Protein AF-0000000078980146 (afdb_homodimer)

InterPro domains:
  IPR000835 MarR-type HTH domain [PF12802] (46-103)
  IPR000835 MarR-type HTH domain [PR00598] (63-79)
  IPR000835 MarR-type HTH domain [PR00598] (80-95)
  IPR000835 MarR-type HTH domain [PR00598] (99-115)
  IPR000835 MarR-type HTH domain [PR00598] (129-149)
  IPR000835 MarR-type HTH domain [PS50995] (17-151)
  IPR000835 MarR-type HTH domain [SM00347] (36-139)
  IPR023187 Transcriptional regulator MarR-type, conserved site [PS01117] (78-112)
  IPR036388 Winged helix-like DNA-binding domain superfamily [G3DSA:1.10.10.10] (10-153)
  IPR036390 Winged helix DNA-binding domain superfamily [SSF46785] (15-150)
  IPR039422 Transcription regulators MarR/SlyA-like [PTHR33164] (13-150)

pLDDT: mean 88.72, std 15.3, range [38.28, 98.56]

Structure (mmCIF, N/CA/C/O backbone):
data_AF-0000000078980146-model_v1
#
loop_
_entity.id
_entity.type
_entity.pdbx_description
1 polymer 'Transcriptional regulator, MarR family'
#
loop_
_atom_site.group_PDB
_atom_site.id
_atom_site.type_symbol
_atom_site.label_atom_id
_atom_site.label_alt_id
_atom_site.label_comp_id
_atom_site.label_asym_id
_atom_site.label_entity_id
_atom_site.label_seq_id
_atom_site.pdbx_PDB_ins_code
_atom_site.Cartn_x
_atom_site.Cartn_y
_atom_site.Cartn_z
_atom_site.occupancy
_atom_site.B_iso_or_equiv
_atom_site.auth_seq_id
_atom_site.auth_comp_id
_atom_site.auth_asym_id
_atom_site.auth_atom_id
_atom_site.pdbx_PDB_model_num
ATOM 1 N N . MET A 1 1 ? -16.5 36.281 24.75 1 38.75 1 MET A N 1
ATOM 2 C CA . MET A 1 1 ? -16.5 35.438 23.578 1 38.75 1 MET A CA 1
ATOM 3 C C . MET A 1 1 ? -15.625 34.188 23.797 1 38.75 1 MET A C 1
ATOM 5 O O . MET A 1 1 ? -14.445 34.312 24.141 1 38.75 1 MET A O 1
ATOM 9 N N . SER A 1 2 ? -16.031 33 24.266 1 42.81 2 SER A N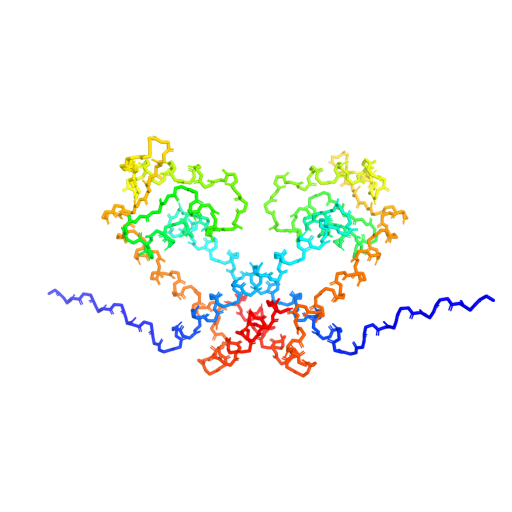 1
ATOM 10 C CA . SER A 1 2 ? -15.344 31.859 24.859 1 42.81 2 SER A CA 1
ATOM 11 C C . SER A 1 2 ? -14.375 31.219 23.859 1 42.81 2 SER A C 1
ATOM 13 O O . SER A 1 2 ? -14.688 31.078 22.688 1 42.81 2 SER A O 1
ATOM 15 N N . ALA A 1 3 ? -13.148 31.359 24.078 1 45.97 3 ALA A N 1
ATOM 16 C CA . ALA A 1 3 ? -12.062 30.828 23.281 1 45.97 3 ALA A CA 1
ATOM 17 C C . ALA A 1 3 ? -12.352 29.391 22.844 1 45.97 3 ALA A C 1
ATOM 19 O O . ALA A 1 3 ? -12.922 28.609 23.609 1 45.97 3 ALA A O 1
ATOM 20 N N . PRO A 1 4 ? -12.609 29.109 21.531 1 43.19 4 PRO A N 1
ATOM 21 C CA . PRO A 1 4 ? -12.922 27.734 21.156 1 43.19 4 PRO A CA 1
ATOM 22 C C . PRO A 1 4 ? -12.047 26.703 21.875 1 43.19 4 PRO A C 1
ATOM 24 O O . PRO A 1 4 ? -10.93 27.031 22.281 1 43.19 4 PRO A O 1
ATOM 27 N N . ASN A 1 5 ? -12.547 25.812 22.734 1 42.97 5 ASN A N 1
ATOM 28 C CA . ASN A 1 5 ? -11.906 24.734 23.484 1 42.97 5 ASN A CA 1
ATOM 29 C C . ASN A 1 5 ? -10.766 24.094 22.703 1 42.97 5 ASN A C 1
ATOM 31 O O . ASN A 1 5 ? -10.945 23.719 21.547 1 42.97 5 ASN A O 1
ATOM 35 N N . PRO A 1 6 ? -9.492 24.312 22.969 1 45 6 PRO A N 1
ATOM 36 C CA . PRO A 1 6 ? -8.352 23.703 22.281 1 45 6 PRO A CA 1
ATOM 37 C C . PRO A 1 6 ? -8.633 22.266 21.844 1 45 6 PRO A C 1
ATOM 39 O O . PRO A 1 6 ? -9.43 21.562 22.484 1 45 6 PRO A O 1
ATOM 42 N N . ARG A 1 7 ? -8.805 21.969 20.594 1 46.41 7 ARG A N 1
ATOM 43 C CA . ARG A 1 7 ? -9.008 20.609 20.109 1 46.41 7 ARG A CA 1
ATOM 44 C C . ARG A 1 7 ? -8.281 19.609 20.984 1 46.41 7 ARG A C 1
ATOM 46 O O . ARG A 1 7 ? -7.094 19.766 21.281 1 46.41 7 ARG A O 1
ATOM 53 N N . PRO A 1 8 ? -8.789 18.828 21.938 1 47.62 8 PRO A N 1
ATOM 54 C CA . PRO A 1 8 ? -8.133 17.953 22.891 1 47.62 8 PRO A CA 1
ATOM 55 C C . PRO A 1 8 ? -6.984 17.156 22.281 1 47.62 8 PRO A C 1
ATOM 57 O O . PRO A 1 8 ? -7.059 16.75 21.109 1 47.62 8 PRO A O 1
ATOM 60 N N . ASP A 1 9 ? -5.676 17.422 22.609 1 53.12 9 ASP A N 1
ATOM 61 C CA . ASP A 1 9 ? -4.492 16.594 22.375 1 53.12 9 ASP A CA 1
ATOM 62 C C . ASP A 1 9 ? -4.871 15.117 22.219 1 53.12 9 ASP A C 1
ATOM 64 O O . ASP A 1 9 ? -5.656 14.586 23.016 1 53.12 9 ASP A O 1
ATOM 68 N N . ALA A 1 10 ? -4.895 14.609 20.969 1 63.53 10 ALA A N 1
ATOM 69 C CA . ALA A 1 10 ? -5.215 13.195 20.781 1 63.53 10 ALA A CA 1
ATOM 70 C C . ALA A 1 10 ? -4.699 12.367 21.969 1 63.53 10 ALA A C 1
ATOM 72 O O . ALA A 1 10 ? -3.588 12.586 22.438 1 63.53 10 ALA A O 1
ATOM 73 N N . GLY A 1 11 ? -5.465 11.914 22.906 1 77.56 11 GLY A N 1
ATOM 74 C CA . GLY A 1 11 ? -5.168 11.062 24.031 1 77.56 11 GLY A CA 1
ATOM 75 C C . GLY A 1 11 ? -4.18 9.953 23.719 1 77.56 11 GLY A C 1
ATOM 76 O O . GLY A 1 11 ? -3.738 9.828 22.562 1 77.56 11 GLY A O 1
ATOM 77 N N . PRO A 1 12 ? -3.395 9.453 24.594 1 81.81 12 PRO A N 1
ATOM 78 C CA . PRO A 1 12 ? -2.398 8.391 24.469 1 81.81 12 PRO A CA 1
ATOM 79 C C . PRO A 1 12 ? -2.838 7.281 23.5 1 81.81 12 PRO A C 1
ATOM 81 O O . PRO A 1 12 ? -2.008 6.719 22.781 1 81.81 12 PRO A O 1
ATOM 84 N N . ASP A 1 13 ? -4.09 7.09 23.359 1 91 13 ASP A N 1
ATOM 85 C CA . ASP A 1 13 ? -4.59 6.047 22.469 1 91 13 ASP A CA 1
ATOM 86 C C . ASP A 1 13 ? -4.449 6.453 21 1 91 13 ASP A C 1
ATOM 88 O O . ASP A 1 13 ? -4.027 5.648 20.172 1 91 13 ASP A O 1
ATOM 92 N N . SER A 1 14 ? -4.777 7.688 20.844 1 93.88 14 SER A N 1
ATOM 93 C CA . SER A 1 14 ? -4.707 8.188 19.469 1 93.88 14 SER A CA 1
ATOM 94 C C . SER A 1 14 ? -3.273 8.156 18.953 1 93.88 14 SER A C 1
ATOM 96 O O . SER A 1 14 ? -3.033 7.742 17.812 1 93.88 14 SER A O 1
ATOM 98 N N . LYS A 1 15 ? -2.336 8.531 19.766 1 95.75 15 LYS A N 1
ATOM 99 C CA . LYS A 1 15 ? -0.932 8.523 19.375 1 95.75 15 LYS A CA 1
ATOM 100 C C . LYS A 1 15 ? -0.44 7.102 19.125 1 95.75 15 LYS A C 1
ATOM 102 O O . LYS A 1 15 ? 0.331 6.863 18.188 1 95.75 15 LYS A O 1
ATOM 107 N N . ALA A 1 16 ? -0.899 6.176 19.969 1 96.94 16 ALA A N 1
ATOM 108 C CA . ALA A 1 16 ? -0.514 4.777 19.797 1 96.94 16 ALA A CA 1
ATOM 109 C C . ALA A 1 16 ? -1.06 4.215 18.5 1 96.94 16 ALA A C 1
ATOM 111 O O . ALA A 1 16 ? -0.372 3.461 17.797 1 96.94 16 ALA A O 1
ATOM 112 N N . ARG A 1 17 ? -2.264 4.586 18.172 1 97.62 17 ARG A N 1
ATOM 113 C CA . ARG A 1 17 ? -2.895 4.102 16.938 1 97.62 17 ARG A CA 1
ATOM 114 C C . ARG A 1 17 ? -2.252 4.73 15.711 1 97.62 17 ARG A C 1
ATOM 116 O O . ARG A 1 17 ? -2.1 4.07 14.68 1 97.62 17 ARG A O 1
ATOM 123 N N . LEU A 1 18 ? -1.867 5.945 15.812 1 97.69 18 LEU A N 1
ATOM 124 C CA . LEU A 1 18 ? -1.16 6.582 14.711 1 97.69 18 LEU A CA 1
ATOM 125 C C . LEU A 1 18 ? 0.19 5.914 14.469 1 97.69 18 LEU A C 1
ATOM 127 O O . LEU A 1 18 ? 0.569 5.66 13.328 1 97.69 18 LEU A O 1
ATOM 131 N N . ARG A 1 19 ? 0.908 5.668 15.523 1 97.25 19 ARG A N 1
ATOM 132 C CA . ARG A 1 19 ? 2.186 4.977 15.398 1 97.25 19 ARG A CA 1
ATOM 133 C C . ARG A 1 19 ? 2.004 3.6 14.766 1 97.25 19 ARG A C 1
ATOM 135 O O . ARG A 1 19 ? 2.809 3.182 13.938 1 97.25 19 ARG A O 1
ATOM 142 N N . LEU A 1 20 ? 1.012 2.904 15.195 1 97.81 20 LEU A N 1
ATOM 143 C CA . LEU A 1 20 ? 0.715 1.599 14.617 1 97.81 20 LEU A CA 1
ATOM 144 C C . LEU A 1 20 ? 0.467 1.71 13.117 1 97.81 20 LEU A C 1
ATOM 146 O O . LEU A 1 20 ? 0.982 0.906 12.336 1 97.81 20 LEU A O 1
ATOM 150 N N . TRP A 1 21 ? -0.332 2.689 12.719 1 97.81 21 TRP A N 1
ATOM 151 C CA . TRP A 1 21 ? -0.625 2.883 11.305 1 97.81 21 TRP A CA 1
ATOM 152 C C . TRP A 1 21 ? 0.657 3.1 10.508 1 97.81 21 TRP A C 1
ATOM 154 O O . TRP A 1 21 ? 0.862 2.471 9.461 1 97.81 21 TRP A O 1
ATOM 164 N N . LEU A 1 22 ? 1.496 3.953 11.016 1 96 22 LEU A N 1
ATOM 165 C CA . LEU A 1 22 ? 2.748 4.246 10.328 1 96 22 LEU A CA 1
ATOM 166 C C . LEU A 1 22 ? 3.627 3.002 10.242 1 96 22 LEU A C 1
ATOM 168 O O . LEU A 1 22 ? 4.297 2.779 9.234 1 96 22 LEU A O 1
ATOM 172 N N . LYS A 1 23 ? 3.598 2.189 11.281 1 96.38 23 LYS A N 1
ATOM 173 C CA . LYS A 1 23 ? 4.379 0.955 11.273 1 96.38 23 LYS A CA 1
ATOM 174 C C . LYS A 1 23 ? 3.781 -0.07 10.312 1 96.38 23 LYS A C 1
ATOM 176 O O . LYS A 1 23 ? 4.516 -0.796 9.641 1 96.38 23 LYS A O 1
ATOM 181 N N . LEU A 1 24 ? 2.451 -0.173 10.273 1 96.81 24 LEU A N 1
ATOM 182 C CA . LEU A 1 24 ? 1.772 -1.02 9.297 1 96.81 24 LEU A CA 1
ATOM 183 C C . LEU A 1 24 ? 2.182 -0.646 7.875 1 96.81 24 LEU A C 1
ATOM 185 O O . LEU A 1 24 ? 2.529 -1.519 7.074 1 96.81 24 LEU A O 1
ATOM 189 N N . LEU A 1 25 ? 2.18 0.653 7.598 1 93.81 25 LEU A N 1
ATOM 190 C CA . LEU A 1 25 ? 2.559 1.151 6.281 1 93.81 25 LEU A CA 1
ATOM 191 C C . LEU A 1 25 ? 4 0.779 5.953 1 93.81 25 LEU A C 1
ATOM 193 O O . LEU A 1 25 ? 4.277 0.227 4.887 1 93.81 25 LEU A O 1
ATOM 197 N N . LYS A 1 26 ? 4.875 1.076 6.863 1 93.56 26 LYS A N 1
ATOM 198 C CA . LYS A 1 26 ? 6.297 0.825 6.641 1 93.56 26 LYS A CA 1
ATOM 199 C C . LYS A 1 26 ? 6.566 -0.661 6.414 1 93.56 26 LYS A C 1
ATOM 201 O O . LYS A 1 26 ? 7.312 -1.031 5.508 1 93.56 26 LYS A O 1
ATOM 206 N N . THR 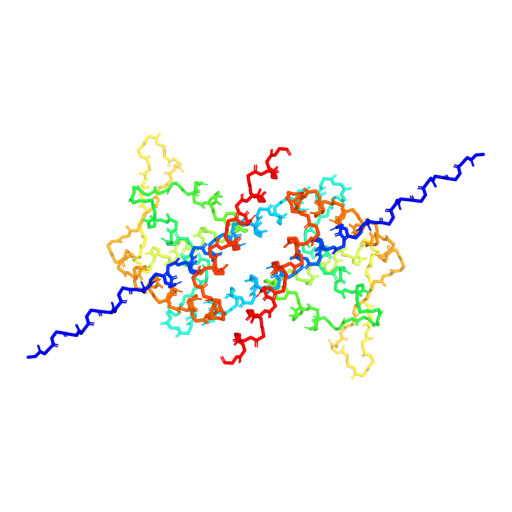A 1 27 ? 6 -1.497 7.234 1 95.44 27 THR A N 1
ATOM 207 C CA . THR A 1 27 ? 6.211 -2.938 7.141 1 95.44 27 THR A CA 1
ATOM 208 C C . THR A 1 27 ? 5.652 -3.482 5.832 1 95.44 27 THR A C 1
ATOM 210 O O . THR A 1 27 ? 6.328 -4.234 5.125 1 95.44 27 THR A O 1
ATOM 213 N N . THR A 1 28 ? 4.449 -3.09 5.531 1 94.81 28 THR A N 1
ATOM 214 C CA . THR A 1 28 ? 3.82 -3.574 4.309 1 94.81 28 THR A CA 1
ATOM 215 C C . THR A 1 28 ? 4.617 -3.137 3.082 1 94.81 28 THR A C 1
ATOM 217 O O . THR A 1 28 ? 4.848 -3.932 2.168 1 94.81 28 THR A O 1
ATOM 220 N N . ARG A 1 29 ? 5.102 -1.949 3.041 1 91.38 29 ARG A N 1
ATOM 221 C CA . ARG A 1 29 ? 5.891 -1.447 1.922 1 91.38 29 ARG A CA 1
ATOM 222 C C . ARG A 1 29 ? 7.215 -2.199 1.805 1 91.38 29 ARG A C 1
ATOM 224 O O . ARG A 1 29 ? 7.672 -2.488 0.698 1 91.38 29 ARG A O 1
ATOM 231 N N . ALA A 1 30 ? 7.805 -2.43 2.934 1 92.69 30 ALA A N 1
ATOM 232 C CA . ALA A 1 30 ? 9.07 -3.154 2.928 1 92.69 30 ALA A CA 1
ATOM 233 C C . ALA A 1 30 ? 8.898 -4.562 2.365 1 92.69 30 ALA A C 1
ATOM 235 O O . ALA A 1 30 ? 9.695 -5.012 1.538 1 92.69 30 ALA A O 1
ATOM 236 N N . VAL A 1 31 ? 7.898 -5.242 2.842 1 95.25 31 VAL A N 1
ATOM 237 C CA . VAL A 1 31 ? 7.637 -6.594 2.357 1 95.25 31 VAL A CA 1
ATOM 238 C C . VAL A 1 31 ? 7.309 -6.555 0.867 1 95.25 31 VAL A C 1
ATOM 240 O O . VAL A 1 31 ? 7.836 -7.352 0.087 1 95.25 31 VAL A O 1
ATOM 243 N N . GLU A 1 32 ? 6.469 -5.637 0.431 1 94.38 32 GLU A N 1
ATOM 244 C CA . GLU A 1 32 ? 6.141 -5.496 -0.985 1 94.38 32 GLU A CA 1
ATOM 245 C C . GLU A 1 32 ? 7.395 -5.223 -1.815 1 94.38 32 GLU A C 1
ATOM 247 O O . GLU A 1 32 ? 7.531 -5.742 -2.924 1 94.38 32 GLU A O 1
ATOM 252 N N . SER A 1 33 ? 8.227 -4.379 -1.294 1 93 33 SER A N 1
ATOM 253 C CA . SER A 1 33 ? 9.469 -4.086 -1.997 1 93 33 SER A CA 1
ATOM 254 C C . SER A 1 33 ? 10.289 -5.352 -2.213 1 93 33 SER A C 1
ATOM 256 O O . SER A 1 33 ? 10.82 -5.578 -3.303 1 93 33 SER A O 1
ATOM 258 N N . GLY A 1 34 ? 10.398 -6.137 -1.176 1 94.81 34 GLY A N 1
ATOM 259 C CA . GLY A 1 34 ? 11.086 -7.41 -1.309 1 94.81 34 GLY A CA 1
ATOM 260 C C . GLY A 1 34 ? 10.438 -8.336 -2.326 1 94.81 34 GLY A C 1
ATOM 261 O O . GLY A 1 34 ? 11.133 -8.945 -3.143 1 94.81 34 GLY A O 1
ATOM 262 N N . LEU A 1 35 ? 9.164 -8.367 -2.326 1 96.5 35 LEU A N 1
ATOM 263 C CA . LEU A 1 35 ? 8.438 -9.219 -3.262 1 96.5 35 LEU A CA 1
ATOM 264 C C . LEU A 1 35 ? 8.617 -8.727 -4.695 1 96.5 35 LEU A C 1
ATOM 266 O O . LEU A 1 35 ? 8.781 -9.531 -5.613 1 96.5 35 LEU A O 1
ATOM 270 N N . ARG A 1 36 ? 8.555 -7.43 -4.906 1 95.06 36 ARG A N 1
ATOM 271 C CA . ARG A 1 36 ? 8.766 -6.848 -6.227 1 95.06 36 ARG A CA 1
ATOM 272 C C . ARG A 1 36 ? 10.141 -7.223 -6.773 1 95.06 36 ARG A C 1
ATOM 274 O O . ARG A 1 36 ? 10.266 -7.621 -7.934 1 95.06 36 ARG A O 1
ATOM 281 N N . GLU A 1 37 ? 11.086 -7.074 -5.902 1 96.56 37 GLU A N 1
ATOM 282 C CA . GLU A 1 37 ? 12.445 -7.395 -6.32 1 96.56 37 GLU A CA 1
ATOM 283 C C . GLU A 1 37 ? 12.586 -8.875 -6.672 1 96.56 37 GLU A C 1
ATOM 285 O O . GLU A 1 37 ? 13.195 -9.219 -7.684 1 96.56 37 GLU A O 1
ATOM 290 N N . ASN A 1 38 ? 12.016 -9.719 -5.879 1 97.81 38 ASN A N 1
ATOM 291 C CA . ASN A 1 38 ? 12.102 -11.156 -6.121 1 97.81 38 ASN A CA 1
ATOM 292 C C . ASN A 1 38 ? 11.367 -11.547 -7.398 1 97.81 38 ASN A C 1
ATOM 294 O O . ASN A 1 38 ? 11.859 -12.367 -8.18 1 97.81 38 ASN A O 1
ATOM 298 N N . LEU A 1 39 ? 10.203 -10.977 -7.633 1 97.88 39 LEU A N 1
ATOM 299 C CA . LEU A 1 39 ? 9.445 -11.25 -8.852 1 97.88 39 LEU A CA 1
ATOM 300 C C . LEU A 1 39 ? 10.234 -10.828 -10.086 1 97.88 39 LEU A C 1
ATOM 302 O O . LEU A 1 39 ? 10.242 -11.539 -11.094 1 97.88 39 LEU A O 1
ATOM 306 N N . ARG A 1 40 ? 10.852 -9.719 -9.969 1 97.12 40 ARG A N 1
ATOM 307 C CA . ARG A 1 40 ? 11.656 -9.219 -11.07 1 97.12 40 ARG A CA 1
ATOM 308 C C . ARG A 1 40 ? 12.844 -10.141 -11.336 1 97.12 40 ARG A C 1
ATOM 310 O O . ARG A 1 40 ? 13.086 -10.539 -12.484 1 97.12 40 ARG A O 1
ATOM 317 N N . THR A 1 41 ? 13.523 -10.547 -10.32 1 97.81 41 THR A N 1
ATOM 318 C CA . THR A 1 41 ? 14.797 -11.234 -10.469 1 97.81 41 THR A CA 1
ATOM 319 C C . THR A 1 41 ? 14.578 -12.703 -10.812 1 97.81 41 THR A C 1
ATOM 321 O O . THR A 1 41 ? 15.336 -13.289 -11.602 1 97.81 41 THR A O 1
ATOM 324 N N . GLU A 1 42 ? 13.57 -13.289 -10.305 1 98 42 GLU A N 1
ATOM 325 C CA . GLU A 1 42 ? 13.43 -14.734 -10.484 1 98 42 GLU A CA 1
ATOM 326 C C . GLU A 1 42 ? 12.461 -15.047 -11.625 1 98 42 GLU A C 1
ATOM 328 O O . GLU A 1 42 ? 12.531 -16.125 -12.219 1 98 42 GLU A O 1
ATOM 333 N N . PHE A 1 43 ? 11.555 -14.102 -11.945 1 97.81 43 PHE A N 1
ATOM 334 C CA . PHE A 1 43 ? 10.508 -14.453 -12.898 1 97.81 43 PHE A CA 1
ATOM 335 C C . PHE A 1 43 ? 10.383 -13.398 -13.984 1 97.81 43 PHE A C 1
ATOM 337 O O . PHE A 1 43 ? 9.523 -13.5 -14.867 1 97.81 43 PHE A O 1
ATOM 344 N N . ALA A 1 44 ? 11.219 -12.391 -13.953 1 97.19 44 ALA A N 1
ATOM 345 C CA . ALA A 1 44 ? 11.078 -11.273 -14.883 1 97.19 44 ALA A CA 1
ATOM 346 C C . ALA A 1 44 ? 9.648 -10.75 -14.906 1 97.19 44 ALA A C 1
ATOM 348 O O . ALA A 1 44 ? 9.086 -10.5 -15.977 1 97.19 44 ALA A O 1
ATOM 349 N N . SER A 1 45 ? 9.008 -10.641 -13.773 1 96.56 45 SER A N 1
ATOM 350 C CA . SER A 1 45 ? 7.617 -10.234 -13.617 1 96.56 45 SER A CA 1
ATOM 351 C C . SER A 1 45 ? 7.488 -9.078 -12.633 1 96.56 45 SER A C 1
ATOM 353 O O . SER A 1 45 ? 8.492 -8.586 -12.109 1 96.56 45 SER A O 1
ATOM 355 N N . THR A 1 46 ? 6.191 -8.578 -12.523 1 93.94 46 THR A N 1
ATOM 356 C CA . THR A 1 46 ? 5.906 -7.469 -11.617 1 93.94 46 THR A CA 1
ATOM 357 C C . THR A 1 46 ? 4.812 -7.848 -10.625 1 93.94 46 THR A C 1
ATOM 359 O O . THR A 1 46 ? 4.082 -8.82 -10.844 1 93.94 46 THR A O 1
ATOM 362 N N . LEU A 1 47 ? 4.789 -7.062 -9.578 1 93.62 47 LEU A N 1
ATOM 363 C CA . LEU A 1 47 ? 3.799 -7.344 -8.547 1 93.62 47 LEU A CA 1
ATOM 364 C C . LEU A 1 47 ? 2.383 -7.172 -9.086 1 93.62 47 LEU A C 1
ATOM 366 O O . LEU A 1 47 ? 1.516 -8.016 -8.844 1 93.62 47 LEU A O 1
ATOM 370 N N . PRO A 1 48 ? 2.096 -6.137 -9.961 1 92.19 48 PRO A N 1
ATOM 371 C CA . PRO A 1 48 ? 0.746 -6.035 -10.523 1 92.19 48 PRO A CA 1
ATOM 372 C C . PRO A 1 48 ? 0.387 -7.227 -11.414 1 92.19 48 PRO A C 1
ATOM 374 O O . PRO A 1 48 ? -0.755 -7.691 -11.391 1 92.19 48 PRO A O 1
ATOM 377 N N . ARG A 1 49 ? 1.284 -7.703 -12.133 1 94 49 ARG A N 1
ATOM 378 C CA . ARG A 1 49 ? 1.06 -8.875 -12.969 1 94 49 ARG A CA 1
ATOM 379 C C . ARG A 1 49 ? 0.736 -10.102 -12.117 1 94 49 ARG A C 1
ATOM 381 O O . ARG A 1 49 ? -0.201 -10.844 -12.414 1 94 49 ARG A O 1
ATOM 388 N N . PHE A 1 50 ? 1.485 -10.211 -11.078 1 95.81 50 PHE A N 1
ATOM 389 C CA . PHE A 1 50 ? 1.238 -11.289 -10.133 1 95.81 50 PHE A CA 1
ATOM 390 C C . PHE A 1 50 ? -0.162 -11.188 -9.539 1 95.81 50 PHE A C 1
ATOM 392 O O . PHE A 1 50 ? -0.885 -12.18 -9.461 1 95.81 50 PHE A O 1
ATOM 399 N N . ASP A 1 51 ? -0.503 -10.039 -9.109 1 94 51 ASP A N 1
ATOM 400 C CA . ASP A 1 51 ? -1.804 -9.82 -8.484 1 94 51 ASP A CA 1
ATOM 401 C C . ASP A 1 51 ? -2.941 -10.133 -9.453 1 94 51 ASP A C 1
ATOM 403 O O . ASP A 1 51 ? -3.963 -10.695 -9.055 1 94 51 ASP A O 1
ATOM 407 N N . VAL A 1 52 ? -2.82 -9.766 -10.688 1 94.56 52 VAL A N 1
ATOM 408 C CA . VAL A 1 52 ? -3.816 -10.062 -11.711 1 94.56 52 VAL A CA 1
ATOM 409 C C . VAL A 1 52 ? -3.957 -11.578 -11.859 1 94.56 52 VAL A C 1
ATOM 411 O O . VAL A 1 52 ? -5.07 -12.109 -11.836 1 94.56 52 VAL A O 1
ATOM 414 N N . MET A 1 53 ? -2.857 -12.227 -12.008 1 96.69 53 MET A N 1
ATOM 415 C CA . MET A 1 53 ? -2.896 -13.68 -12.188 1 96.69 53 MET A CA 1
ATOM 416 C C . MET A 1 53 ? -3.479 -14.359 -10.953 1 96.69 53 MET A C 1
ATOM 418 O O . MET A 1 53 ? -4.191 -15.359 -11.062 1 96.69 53 MET A O 1
ATOM 422 N N . SER A 1 54 ? -3.139 -13.852 -9.812 1 96.12 54 SER A N 1
ATOM 423 C CA . SER A 1 54 ? -3.693 -14.367 -8.562 1 96.12 54 SER A CA 1
ATOM 424 C C . SER A 1 54 ? -5.215 -14.273 -8.555 1 96.12 54 SER A C 1
ATOM 426 O O . SER A 1 54 ? -5.902 -15.227 -8.18 1 96.12 54 SER A O 1
ATOM 428 N N . ALA A 1 55 ? -5.707 -13.133 -8.93 1 94.69 55 ALA A N 1
ATOM 429 C CA . ALA A 1 55 ? -7.152 -12.922 -8.977 1 94.69 55 ALA A CA 1
ATOM 430 C C . ALA A 1 55 ? -7.812 -13.891 -9.953 1 94.69 55 ALA A C 1
ATOM 432 O O . ALA A 1 55 ? -8.859 -14.469 -9.648 1 94.69 55 ALA A O 1
ATOM 433 N N . LEU A 1 56 ? -7.223 -14.055 -11.039 1 96.81 56 LEU A N 1
ATOM 434 C CA . LEU A 1 56 ? -7.785 -14.945 -12.047 1 96.81 56 LEU A CA 1
ATOM 435 C C . LEU A 1 56 ? -7.723 -16.391 -11.594 1 96.81 56 LEU A C 1
ATOM 437 O O . LEU A 1 56 ? -8.641 -17.172 -11.867 1 96.81 56 LEU A O 1
ATOM 441 N N . ALA A 1 57 ? -6.641 -16.734 -10.938 1 97.31 57 ALA A N 1
ATOM 442 C CA . ALA A 1 57 ? -6.473 -18.094 -10.453 1 97.31 57 ALA A CA 1
ATOM 443 C C . ALA A 1 57 ? -7.562 -18.453 -9.445 1 97.31 57 ALA A C 1
ATOM 445 O O . ALA A 1 57 ? -7.969 -19.609 -9.352 1 97.31 57 ALA A O 1
ATOM 446 N N . ARG A 1 58 ? -8.039 -17.484 -8.75 1 95.25 58 ARG A N 1
ATOM 447 C CA . ARG A 1 58 ? -9.086 -17.703 -7.754 1 95.25 58 ARG A CA 1
ATOM 448 C C . ARG A 1 58 ? -10.469 -17.703 -8.398 1 95.25 58 ARG A C 1
ATOM 450 O O . ARG A 1 58 ? -11.469 -17.953 -7.73 1 95.25 58 ARG A O 1
ATOM 457 N N . ASN A 1 59 ? -10.5 -17.297 -9.594 1 95.31 59 ASN A N 1
ATOM 458 C CA . ASN A 1 59 ? -11.727 -17.266 -10.375 1 95.31 59 ASN A CA 1
ATOM 459 C C . ASN A 1 59 ? -11.578 -18.031 -11.688 1 95.31 59 ASN A C 1
ATOM 461 O O . ASN A 1 59 ? -11.492 -17.438 -12.758 1 95.31 59 ASN A O 1
ATOM 465 N N . ALA A 1 60 ? -11.719 -19.375 -11.625 1 91 60 ALA A N 1
ATOM 466 C CA . ALA A 1 60 ? -11.398 -20.266 -12.734 1 91 60 ALA A CA 1
ATOM 467 C C . ALA A 1 60 ? -12.305 -20 -13.938 1 91 60 ALA A C 1
ATOM 469 O O . ALA A 1 60 ? -11.898 -20.188 -15.086 1 91 60 ALA A O 1
ATOM 470 N N . GLY A 1 61 ? -13.539 -19.531 -13.68 1 91.12 61 GLY A N 1
ATOM 471 C CA . GLY A 1 61 ? -14.469 -19.234 -14.766 1 91.12 61 GLY A CA 1
ATOM 472 C C . GLY A 1 61 ? -14.18 -17.922 -15.453 1 91.12 61 GLY A C 1
ATOM 473 O O . GLY A 1 61 ? -14.797 -17.594 -16.469 1 91.12 61 GLY A O 1
ATOM 474 N N . GLY A 1 62 ? -13.242 -17.281 -14.914 1 94.88 62 GLY A N 1
ATOM 475 C CA . GLY A 1 62 ? -12.867 -16.016 -15.508 1 94.88 62 GLY A CA 1
ATOM 476 C C . GLY A 1 62 ? -13.531 -14.82 -14.852 1 94.88 62 GLY A C 1
ATOM 477 O O . GLY A 1 62 ? -14.398 -14.984 -13.992 1 94.88 62 GLY A O 1
ATOM 478 N N . LEU A 1 63 ? -13.047 -13.648 -15.195 1 95.44 63 LEU A N 1
ATOM 479 C CA . LEU A 1 63 ? -13.578 -12.375 -14.719 1 95.44 63 LEU A CA 1
ATOM 480 C C . LEU A 1 63 ? -13.797 -11.406 -15.875 1 95.44 63 LEU A C 1
ATOM 482 O O . LEU A 1 63 ? -13 -11.367 -16.812 1 95.44 63 LEU A O 1
ATOM 486 N N . LYS A 1 64 ? -14.898 -10.688 -15.688 1 93.38 64 LYS A N 1
ATOM 487 C CA . LYS A 1 64 ? -15.023 -9.547 -16.594 1 93.38 64 LYS A CA 1
ATOM 488 C C . LYS A 1 64 ? -13.945 -8.508 -16.312 1 93.38 64 LYS A C 1
ATOM 490 O O . LYS A 1 64 ? -13.492 -8.359 -15.18 1 93.38 64 LYS A O 1
ATOM 495 N N . MET A 1 65 ? -13.602 -7.848 -17.422 1 89.19 65 MET A N 1
ATOM 496 C CA . MET A 1 65 ? -12.602 -6.793 -17.266 1 89.19 65 MET A CA 1
ATOM 497 C C . MET A 1 65 ? -13.008 -5.812 -16.172 1 89.19 65 MET A C 1
ATOM 499 O O . MET A 1 65 ? -12.172 -5.359 -15.398 1 89.19 65 MET A O 1
ATOM 503 N N . SER A 1 66 ? -14.242 -5.516 -16.062 1 86.94 66 SER A N 1
ATOM 504 C CA . SER A 1 66 ? -14.758 -4.594 -15.047 1 86.94 66 SER A CA 1
ATOM 505 C C . SER A 1 66 ? -14.617 -5.18 -13.648 1 86.94 66 SER A C 1
ATOM 507 O O . SER A 1 66 ? -14.289 -4.465 -12.703 1 86.94 66 SER A O 1
ATOM 509 N N . GLU A 1 67 ? -14.82 -6.441 -13.477 1 89.94 67 GLU A N 1
ATOM 510 C CA . GLU A 1 67 ? -14.656 -7.141 -12.211 1 89.94 67 GLU A CA 1
ATOM 511 C C . GLU A 1 67 ? -13.195 -7.164 -11.773 1 89.94 67 GLU A C 1
ATOM 513 O O . GLU A 1 67 ? -12.883 -6.965 -10.602 1 89.94 67 GLU A O 1
ATOM 518 N N . LEU A 1 68 ? -12.375 -7.426 -12.695 1 90.19 68 LEU A N 1
ATOM 519 C CA . LEU A 1 68 ? -10.945 -7.5 -12.43 1 90.19 68 LEU A CA 1
ATOM 520 C C . LEU A 1 68 ? -10.398 -6.152 -11.969 1 90.19 68 LEU A C 1
ATOM 522 O O . LEU A 1 68 ? -9.641 -6.082 -11.008 1 90.19 68 LEU A O 1
ATOM 526 N N . SER A 1 69 ? -10.75 -5.129 -12.602 1 83.81 69 SER A N 1
ATOM 527 C CA . SER A 1 69 ? -10.344 -3.779 -12.211 1 83.81 69 SER A CA 1
ATOM 528 C C . SER A 1 69 ? -10.836 -3.439 -10.812 1 83.81 69 SER A C 1
ATOM 530 O O . SER A 1 69 ? -10.125 -2.807 -10.031 1 83.81 69 SER A O 1
ATOM 532 N N . GLY A 1 70 ? -12.016 -3.82 -10.469 1 82.25 70 GLY A N 1
ATOM 533 C CA . GLY A 1 70 ? -12.578 -3.594 -9.148 1 82.25 70 GLY A CA 1
ATOM 534 C C . GLY A 1 70 ? -11.852 -4.352 -8.055 1 82.25 70 GLY A C 1
ATOM 535 O O . GLY A 1 70 ? -11.625 -3.816 -6.965 1 82.25 70 GLY A O 1
ATOM 536 N N . LEU A 1 71 ? -11.43 -5.566 -8.312 1 81.69 71 LEU A N 1
ATOM 537 C CA . LEU A 1 71 ? -10.758 -6.43 -7.352 1 81.69 71 LEU A CA 1
ATOM 538 C C . LEU A 1 71 ? -9.359 -5.895 -7.031 1 81.69 71 LEU A C 1
ATOM 540 O O . LEU A 1 71 ? -8.906 -5.992 -5.891 1 81.69 71 LEU A O 1
ATOM 544 N N . LEU A 1 72 ? -8.664 -5.414 -7.914 1 76.69 72 LEU A N 1
ATOM 545 C CA . LEU A 1 72 ? -7.258 -5.055 -7.73 1 76.69 72 LEU A CA 1
ATOM 546 C C . LEU A 1 72 ? -7.129 -3.627 -7.211 1 76.69 72 LEU A C 1
ATOM 548 O O . LEU A 1 72 ? -6.062 -3.229 -6.738 1 76.69 72 LEU A O 1
ATOM 552 N N . LYS A 1 73 ? -8.258 -3.027 -6.895 1 63.94 73 LYS A N 1
ATOM 553 C CA . LYS A 1 73 ? -8.266 -1.671 -6.355 1 63.94 73 LYS A CA 1
ATOM 554 C C . LYS A 1 73 ? -6.984 -0.929 -6.711 1 63.94 73 LYS A C 1
ATOM 556 O O . LYS A 1 73 ? -6.406 -0.235 -5.871 1 63.94 73 LYS A O 1
ATOM 561 N N . VAL A 1 74 ? -6.137 -1.351 -7.418 1 54.75 74 VAL A N 1
ATOM 562 C CA . VAL A 1 74 ? -4.91 -0.688 -7.844 1 54.75 74 VAL A CA 1
ATOM 563 C C . VAL A 1 74 ? -5.23 0.364 -8.906 1 54.75 74 VAL A C 1
ATOM 565 O O . VAL A 1 74 ? -6.285 0.309 -9.539 1 54.75 74 VAL A O 1
ATOM 568 N N . SER A 1 75 ? -4.508 1.453 -8.828 1 49.16 75 SER A N 1
ATOM 569 C CA . SER A 1 75 ? -4.773 2.434 -9.883 1 49.16 75 SER A CA 1
ATOM 570 C C . SER A 1 75 ? -5.051 1.752 -11.211 1 49.16 75 SER A C 1
ATOM 572 O O . SER A 1 75 ? -4.473 0.707 -11.516 1 49.16 75 SER A O 1
ATOM 574 N N . ASN A 1 76 ? -6.383 1.988 -11.789 1 49.66 76 ASN A N 1
ATOM 575 C CA . ASN A 1 76 ? -7.07 1.588 -13.016 1 49.66 76 ASN A CA 1
ATOM 576 C C . ASN A 1 76 ? -6.09 1.349 -14.156 1 49.66 76 ASN A C 1
ATOM 578 O O . ASN A 1 76 ? -6.227 0.381 -14.906 1 49.66 76 ASN A O 1
ATOM 582 N N . GLY A 1 77 ? -5.617 2.477 -14.562 1 55.12 77 GLY A N 1
ATOM 583 C CA . GLY A 1 77 ? -5.168 2.562 -15.938 1 55.12 77 GLY A CA 1
ATOM 584 C C . GLY A 1 77 ? -4.375 1.35 -16.391 1 55.12 77 GLY A C 1
ATOM 585 O O . GLY A 1 77 ? -4.562 0.853 -17.5 1 55.12 77 GLY A O 1
ATOM 586 N N . ASN A 1 78 ? -3.807 0.512 -15.445 1 74.06 78 ASN A N 1
ATOM 587 C CA . ASN A 1 78 ? -2.725 -0.368 -15.875 1 74.06 78 ASN A CA 1
ATOM 588 C C . ASN A 1 78 ? -3.213 -1.801 -16.078 1 74.06 78 ASN A C 1
ATOM 590 O O . ASN A 1 78 ? -2.588 -2.58 -16.797 1 74.06 78 ASN A O 1
ATOM 594 N N . VAL A 1 79 ? -4.531 -2.047 -15.758 1 86 79 VAL A N 1
ATOM 595 C CA . VAL A 1 79 ? -4.953 -3.441 -15.805 1 86 79 VAL A CA 1
ATOM 596 C C . VAL A 1 79 ? -5.059 -3.9 -17.25 1 86 79 VAL A C 1
ATOM 598 O O . VAL A 1 79 ? -4.68 -5.027 -17.594 1 86 79 VAL A O 1
ATOM 601 N N . THR A 1 80 ? -5.578 -3.09 -18.109 1 88.38 80 THR A N 1
ATOM 602 C CA . THR A 1 80 ? -5.695 -3.412 -19.531 1 88.38 80 THR A CA 1
ATOM 603 C C . THR A 1 80 ? -4.328 -3.734 -20.125 1 88.38 80 THR A C 1
ATOM 605 O O . THR A 1 80 ? -4.168 -4.738 -20.828 1 88.38 80 THR A O 1
ATOM 608 N N . GLY A 1 81 ? -3.428 -2.891 -19.828 1 91.38 81 GLY A N 1
ATOM 609 C CA . GLY A 1 81 ? -2.082 -3.137 -20.328 1 91.38 81 GLY A CA 1
ATOM 610 C C . GLY A 1 81 ? -1.483 -4.43 -19.797 1 91.38 81 GLY A C 1
ATOM 611 O O . GLY A 1 81 ? -0.807 -5.148 -20.547 1 91.38 81 GLY A O 1
ATOM 612 N N . ILE A 1 82 ? -1.77 -4.719 -18.641 1 94 82 ILE A N 1
ATOM 613 C CA . ILE A 1 82 ? -1.264 -5.941 -18.031 1 94 82 ILE A CA 1
ATOM 614 C C . ILE A 1 82 ? -1.898 -7.156 -18.703 1 94 82 ILE A C 1
ATOM 616 O O . ILE A 1 82 ? -1.203 -8.117 -19.047 1 94 82 ILE A O 1
ATOM 620 N N . ILE A 1 83 ? -3.16 -7.055 -18.875 1 94.5 83 ILE A N 1
ATOM 621 C CA . ILE A 1 83 ? -3.881 -8.164 -19.5 1 94.5 83 ILE A CA 1
ATOM 622 C C . ILE A 1 83 ? -3.381 -8.375 -20.922 1 94.5 83 ILE A C 1
ATOM 624 O O . ILE A 1 83 ? -3.148 -9.508 -21.344 1 94.5 83 ILE A O 1
ATOM 628 N N . GLU A 1 84 ? -3.238 -7.324 -21.656 1 94.56 84 GLU A N 1
ATOM 629 C CA . GLU A 1 84 ? -2.738 -7.418 -23.031 1 94.56 84 GLU A CA 1
ATOM 630 C C . GLU A 1 84 ? -1.392 -8.133 -23.078 1 94.56 84 GLU A C 1
ATOM 632 O O . GLU A 1 84 ? -1.176 -9.008 -23.922 1 94.56 84 GLU A O 1
ATOM 637 N N . ARG A 1 85 ? -0.563 -7.812 -22.219 1 96.5 85 ARG A N 1
ATOM 638 C CA . ARG A 1 85 ? 0.753 -8.438 -22.172 1 96.5 85 ARG A CA 1
ATOM 639 C C . ARG A 1 85 ? 0.649 -9.906 -21.766 1 96.5 85 ARG A C 1
ATOM 641 O O . ARG A 1 85 ? 1.37 -10.75 -22.297 1 96.5 85 ARG A O 1
ATOM 648 N N . LEU A 1 86 ? -0.192 -10.203 -20.859 1 97.75 86 LEU A N 1
ATOM 649 C CA . LEU A 1 86 ? -0.385 -11.578 -20.422 1 97.75 86 LEU A CA 1
ATOM 650 C C . LEU A 1 86 ? -0.973 -12.43 -21.531 1 97.75 86 LEU A C 1
ATOM 652 O O . LEU A 1 86 ? -0.666 -13.617 -21.641 1 97.75 86 LEU A O 1
ATOM 656 N N . VAL A 1 87 ? -1.822 -11.844 -22.297 1 97.81 87 VAL A N 1
ATOM 657 C CA . VAL A 1 87 ? -2.361 -12.523 -23.469 1 97.81 87 VAL A CA 1
ATOM 658 C C . VAL A 1 87 ? -1.238 -12.797 -24.469 1 97.81 87 VAL A C 1
ATOM 660 O O . VAL A 1 87 ? -1.117 -13.914 -24.984 1 97.81 87 VAL A O 1
ATOM 663 N N . GLU A 1 88 ? -0.49 -11.844 -24.688 1 97.81 88 GLU A N 1
ATOM 664 C CA . GLU A 1 88 ? 0.646 -11.984 -25.594 1 97.81 88 GLU A CA 1
ATOM 665 C C . GLU A 1 88 ? 1.592 -13.086 -25.141 1 97.81 88 GLU A C 1
ATOM 667 O O . GLU A 1 88 ? 2.123 -13.844 -25.953 1 97.81 88 GLU A O 1
ATOM 672 N N . ASP A 1 89 ? 1.767 -13.203 -23.844 1 97.81 89 ASP A N 1
ATOM 673 C CA . ASP A 1 89 ? 2.658 -14.195 -23.25 1 97.81 89 ASP A CA 1
ATOM 674 C C . ASP A 1 89 ? 2.014 -15.578 -23.25 1 97.81 89 ASP A C 1
ATOM 676 O O . ASP A 1 89 ? 2.664 -16.562 -22.906 1 97.81 89 ASP A O 1
ATOM 680 N N . GLY A 1 90 ? 0.725 -15.617 -23.578 1 98.25 90 GLY A N 1
ATOM 681 C CA . GLY A 1 90 ? 0.015 -16.891 -23.641 1 98.25 90 GLY A CA 1
ATOM 682 C C . GLY A 1 90 ? -0.508 -17.328 -22.281 1 98.25 90 GLY A C 1
ATOM 683 O O . GLY A 1 90 ? -0.895 -18.484 -22.109 1 98.25 90 GLY A O 1
ATOM 684 N N . HIS A 1 91 ? -0.552 -16.453 -21.25 1 98.56 91 HIS A N 1
ATOM 685 C CA . HIS A 1 91 ? -0.953 -16.828 -19.906 1 98.56 91 HIS A CA 1
ATOM 686 C C . HIS A 1 91 ? -2.439 -16.562 -19.672 1 98.56 91 HIS A C 1
ATOM 688 O O . HIS A 1 91 ? -3.045 -17.141 -18.766 1 98.56 91 HIS A O 1
ATOM 694 N N . VAL A 1 92 ? -3 -15.664 -20.469 1 98.25 92 VAL A N 1
ATOM 695 C CA . VAL A 1 92 ? -4.398 -15.281 -20.328 1 98.25 92 VAL A CA 1
ATOM 696 C C . VAL A 1 92 ? -5.105 -15.367 -21.672 1 98.25 92 VAL A C 1
ATOM 698 O O . VAL A 1 92 ? -4.492 -15.125 -22.719 1 98.25 92 VAL A O 1
ATOM 701 N N . LEU A 1 93 ? -6.309 -15.703 -21.656 1 97.44 93 LEU A N 1
ATOM 702 C CA . LEU A 1 93 ? -7.145 -15.672 -22.859 1 97.44 93 LEU A CA 1
ATOM 703 C C . LEU A 1 93 ? -8.344 -14.75 -22.656 1 97.44 93 LEU A C 1
ATOM 705 O O . LEU A 1 93 ? -8.883 -14.656 -21.547 1 97.44 93 LEU A O 1
ATOM 709 N N . ARG A 1 94 ? -8.695 -14.117 -23.688 1 94.75 94 ARG A N 1
ATOM 710 C CA . ARG A 1 94 ? -9.875 -13.266 -23.719 1 94.75 94 ARG A CA 1
ATOM 711 C C . ARG A 1 94 ? -11.031 -13.953 -24.438 1 94.75 94 ARG A C 1
ATOM 713 O O . ARG A 1 94 ? -10.836 -14.562 -25.484 1 94.75 94 ARG A O 1
ATOM 720 N N . GLU A 1 95 ? -12.164 -13.852 -23.766 1 93.56 95 GLU A N 1
ATOM 721 C CA . GLU A 1 95 ? -13.352 -14.438 -24.391 1 93.56 95 GLU A CA 1
ATOM 722 C C . GLU A 1 95 ? -14.523 -13.461 -24.375 1 93.56 95 GLU A C 1
ATOM 724 O O . GLU A 1 95 ? -14.727 -12.742 -23.391 1 93.56 95 GLU A O 1
ATOM 729 N N . PRO A 1 96 ? -15.234 -13.445 -25.5 1 89.19 96 PRO A N 1
ATOM 730 C CA . PRO A 1 96 ? -16.453 -12.641 -25.469 1 89.19 96 PRO A CA 1
ATOM 731 C C . PRO A 1 96 ? -17.5 -13.18 -24.5 1 89.19 96 PRO A C 1
ATOM 733 O O . PRO A 1 96 ? -17.547 -14.391 -24.25 1 89.19 96 PRO A O 1
ATOM 736 N N . VAL A 1 97 ? -18.188 -12.258 -23.875 1 86.25 97 VAL A N 1
ATOM 737 C CA . VAL A 1 97 ? -19.266 -12.656 -22.984 1 86.25 97 VAL A CA 1
ATOM 738 C C . VAL A 1 97 ? -20.562 -12.812 -23.797 1 86.25 97 VAL A C 1
ATOM 740 O O . VAL A 1 97 ? -21.031 -11.867 -24.422 1 86.25 97 VAL A O 1
ATOM 743 N N . PRO A 1 98 ? -21 -14.031 -23.75 1 83.69 98 PRO A N 1
ATOM 744 C CA . PRO A 1 98 ? -22.234 -14.219 -24.5 1 83.69 98 PRO A CA 1
ATOM 745 C C . PRO A 1 98 ? -23.328 -13.242 -24.078 1 83.69 98 PRO A C 1
ATOM 747 O O . PRO A 1 98 ? -23.594 -13.07 -22.875 1 83.69 98 PRO A O 1
ATOM 750 N N . GLY A 1 99 ? -23.969 -12.586 -25.016 1 86.06 99 GLY A N 1
ATOM 751 C CA . GLY A 1 99 ? -25.094 -11.703 -24.734 1 86.06 99 GLY A CA 1
ATOM 752 C C . GLY A 1 99 ? -24.672 -10.289 -24.391 1 86.06 99 GLY A C 1
ATOM 753 O O . GLY A 1 99 ? -25.516 -9.422 -24.156 1 86.06 99 GLY A O 1
ATOM 754 N N . ASP A 1 100 ? -23.453 -10.164 -24.109 1 83.69 100 ASP A N 1
ATOM 755 C CA . ASP A 1 100 ? -22.922 -8.836 -23.828 1 83.69 100 ASP A CA 1
ATOM 756 C C . ASP A 1 100 ? -21.766 -8.5 -24.766 1 83.69 100 ASP A C 1
ATOM 758 O O . ASP A 1 100 ? -20.609 -8.773 -24.453 1 83.69 100 ASP A O 1
ATOM 762 N N . ARG A 1 101 ? -22.125 -7.93 -25.938 1 79.81 101 ARG A N 1
ATOM 763 C CA . ARG A 1 101 ? -21.172 -7.688 -27.016 1 79.81 101 ARG A CA 1
ATOM 764 C C . ARG A 1 101 ? -20.031 -6.777 -26.547 1 79.81 101 ARG A C 1
ATOM 766 O O . ARG A 1 101 ? -18.922 -6.844 -27.078 1 79.81 101 ARG A O 1
ATOM 773 N N . ARG A 1 102 ? -20.297 -6.074 -25.469 1 81.69 102 ARG A N 1
ATOM 774 C CA . ARG A 1 102 ? -19.297 -5.094 -25.062 1 81.69 102 ARG A CA 1
ATOM 775 C C . ARG A 1 102 ? -18.438 -5.637 -23.922 1 81.69 102 ARG A C 1
ATOM 777 O O . ARG A 1 102 ? -17.438 -5.027 -23.547 1 81.69 102 ARG A O 1
ATOM 784 N N . ALA A 1 103 ? -18.875 -6.762 -23.484 1 86.94 103 ALA A N 1
ATOM 785 C CA . ALA A 1 103 ? -18.156 -7.281 -22.328 1 86.94 103 ALA A CA 1
ATOM 786 C C . ALA A 1 103 ? -17.172 -8.383 -22.734 1 86.94 103 ALA A C 1
ATOM 788 O O . ALA A 1 103 ? -17.469 -9.172 -23.641 1 86.94 103 ALA A O 1
ATOM 789 N N . ASN A 1 104 ? -15.945 -8.25 -22.219 1 91.25 104 ASN A N 1
ATOM 790 C CA . ASN A 1 104 ? -14.953 -9.312 -22.359 1 91.25 104 ASN A CA 1
ATOM 791 C C . ASN A 1 104 ? -14.633 -9.953 -21.016 1 91.25 104 ASN A C 1
ATOM 793 O O . ASN A 1 104 ? -14.641 -9.281 -19.984 1 91.25 104 ASN A O 1
ATOM 797 N N . ARG A 1 105 ? -14.484 -11.211 -21.156 1 95.12 105 ARG A N 1
ATOM 798 C CA . ARG A 1 105 ? -14.047 -12.016 -20.031 1 95.12 105 ARG A CA 1
ATOM 799 C C . ARG A 1 105 ? -12.625 -12.531 -20.234 1 95.12 105 ARG A C 1
ATOM 801 O O . ARG A 1 105 ? -12.25 -12.883 -21.359 1 95.12 105 ARG A O 1
ATOM 808 N N . VAL A 1 106 ? -11.914 -12.523 -19.094 1 96.94 106 VAL A N 1
ATOM 809 C CA . VAL A 1 106 ? -10.555 -13.039 -19.188 1 96.94 106 VAL A CA 1
ATOM 810 C C . VAL A 1 106 ? -10.359 -14.172 -18.188 1 96.94 106 VAL A C 1
ATOM 812 O O . VAL A 1 106 ? -10.945 -14.164 -17.109 1 96.94 106 VAL A O 1
ATOM 815 N N . ARG A 1 107 ? -9.562 -15.141 -18.547 1 97.75 107 ARG A N 1
ATOM 816 C CA . ARG A 1 107 ? -9.211 -16.25 -17.656 1 97.75 107 ARG A CA 1
ATOM 817 C C . ARG A 1 107 ? -7.793 -16.734 -17.938 1 97.75 107 ARG A C 1
ATOM 819 O O . ARG A 1 107 ? -7.234 -16.453 -19.016 1 97.75 107 ARG A O 1
ATOM 826 N N . LEU A 1 108 ? -7.25 -17.453 -16.984 1 98.31 108 LEU A N 1
ATOM 827 C CA . LEU A 1 108 ? -5.938 -18.062 -17.203 1 98.31 108 LEU A CA 1
ATOM 828 C C . LEU A 1 108 ? -6.016 -19.188 -18.219 1 98.31 108 LEU A C 1
ATOM 830 O O . LEU A 1 108 ? -6.98 -19.969 -18.219 1 98.31 108 LEU A O 1
ATOM 834 N N . THR A 1 109 ? -5 -19.281 -19.094 1 98.31 109 THR A N 1
ATOM 835 C CA . THR A 1 109 ? -4.777 -20.5 -19.859 1 98.31 109 THR A CA 1
ATOM 836 C C . THR A 1 109 ? -4.148 -21.578 -18.984 1 98.31 109 THR A C 1
ATOM 838 O O . THR A 1 109 ? -3.809 -21.328 -17.828 1 98.31 109 THR A O 1
ATOM 841 N N . ARG A 1 110 ? -4.055 -22.781 -19.562 1 97.94 110 ARG A N 1
ATOM 842 C CA . ARG A 1 110 ? -3.332 -23.844 -18.859 1 97.94 110 ARG A CA 1
ATOM 843 C C . ARG A 1 110 ? -1.896 -23.406 -18.562 1 97.94 110 ARG A C 1
ATOM 845 O O . ARG A 1 110 ? -1.386 -23.641 -17.469 1 97.94 110 ARG A O 1
ATOM 852 N N . LYS A 1 111 ? -1.306 -22.812 -19.516 1 98.38 111 LYS A N 1
ATOM 853 C CA . LYS A 1 111 ? 0.047 -22.297 -19.359 1 98.38 111 LYS A CA 1
ATOM 854 C C . LYS A 1 111 ? 0.102 -21.234 -18.25 1 98.38 111 LYS A C 1
ATOM 856 O O . LYS A 1 111 ? 1.044 -21.219 -17.453 1 98.38 111 LYS A O 1
ATOM 861 N N . GLY A 1 112 ? -0.883 -20.375 -18.234 1 98.5 112 GLY A N 1
ATOM 862 C CA . GLY A 1 112 ? -0.981 -19.344 -17.203 1 98.5 112 GLY A CA 1
ATOM 863 C C . GLY A 1 112 ? -1.148 -19.922 -15.805 1 98.5 112 GLY A C 1
ATOM 864 O O . GLY A 1 112 ? -0.559 -19.422 -14.844 1 98.5 112 GLY A O 1
ATOM 865 N N . GLU A 1 113 ? -1.922 -20.922 -15.727 1 98.31 113 GLU A N 1
ATOM 866 C CA . GLU A 1 113 ? -2.131 -21.594 -14.445 1 98.31 113 GLU A CA 1
ATOM 867 C C . GLU A 1 113 ? -0.832 -22.203 -13.922 1 98.31 113 GLU A C 1
ATOM 869 O O . GLU A 1 113 ? -0.521 -22.094 -12.734 1 98.31 113 GLU A O 1
ATOM 874 N N . GLU A 1 114 ? -0.142 -22.875 -14.797 1 98.31 114 GLU A N 1
ATOM 875 C CA . GLU A 1 114 ? 1.122 -23.5 -14.422 1 98.31 114 GLU A CA 1
ATOM 876 C C . GLU A 1 114 ? 2.146 -22.453 -13.984 1 98.31 114 GLU A C 1
ATOM 878 O O . GLU A 1 114 ? 2.828 -22.641 -12.969 1 98.31 114 GLU A O 1
ATOM 883 N N . GLU A 1 115 ? 2.201 -21.422 -14.758 1 98.31 115 GLU A N 1
ATOM 884 C CA . GLU A 1 115 ? 3.133 -20.359 -14.422 1 98.31 115 GLU A CA 1
ATOM 885 C C . GLU A 1 115 ? 2.779 -19.719 -13.086 1 98.31 115 GLU A C 1
ATOM 887 O O . GLU A 1 115 ? 3.66 -19.469 -12.258 1 98.31 115 GLU A O 1
ATOM 892 N N . PHE A 1 116 ? 1.541 -19.484 -12.883 1 98.38 116 PHE A N 1
ATOM 893 C CA . PHE A 1 116 ? 1.13 -18.875 -11.625 1 98.38 116 PHE A CA 1
ATOM 894 C C . PHE A 1 116 ? 1.41 -19.797 -10.453 1 98.38 116 PHE A C 1
ATOM 896 O O . PHE A 1 116 ? 1.813 -19.344 -9.383 1 98.38 116 PHE A O 1
ATOM 903 N N . ALA A 1 117 ? 1.144 -21 -10.648 1 98.19 117 ALA A N 1
ATOM 904 C CA . ALA A 1 117 ? 1.412 -21.969 -9.578 1 98.19 117 ALA A CA 1
ATOM 905 C C . ALA A 1 117 ? 2.877 -21.906 -9.156 1 98.19 117 ALA A C 1
ATOM 907 O O . ALA A 1 117 ? 3.188 -21.953 -7.961 1 98.19 117 ALA A O 1
ATOM 908 N N . ARG A 1 118 ? 3.779 -21.844 -10.062 1 98.19 118 ARG A N 1
ATOM 909 C CA . ARG A 1 118 ? 5.207 -21.719 -9.781 1 98.19 118 ARG A CA 1
ATOM 910 C C . ARG A 1 118 ? 5.504 -20.438 -9.016 1 98.19 118 ARG A C 1
ATOM 912 O O . ARG A 1 118 ? 6.211 -20.453 -8.008 1 98.19 118 ARG A O 1
ATOM 919 N N . GLN A 1 119 ? 4.953 -19.359 -9.508 1 98.44 119 GLN A N 1
ATOM 920 C CA . GLN 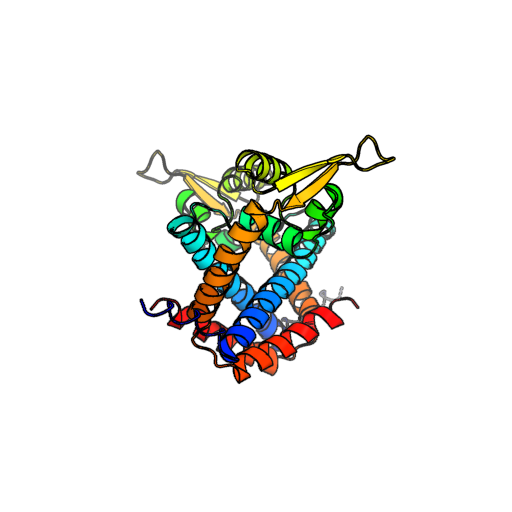A 1 119 ? 5.18 -18.062 -8.867 1 98.44 119 GLN A CA 1
ATOM 921 C C . GLN A 1 119 ? 4.602 -18.047 -7.457 1 98.44 119 GLN A C 1
ATOM 923 O O . GLN A 1 119 ? 5.223 -17.516 -6.535 1 98.44 119 GLN A O 1
ATOM 928 N N . ALA A 1 120 ? 3.426 -18.578 -7.316 1 97.94 120 ALA A N 1
ATOM 929 C CA . ALA A 1 120 ? 2.74 -18.578 -6.027 1 97.94 120 ALA A CA 1
ATOM 930 C C . ALA A 1 120 ? 3.535 -19.375 -4.988 1 97.94 120 ALA A C 1
ATOM 932 O O . ALA A 1 120 ? 3.621 -18.969 -3.826 1 97.94 120 ALA A O 1
ATOM 933 N N . ALA A 1 121 ? 4.094 -20.484 -5.414 1 97.69 121 ALA A N 1
ATOM 934 C CA . ALA A 1 121 ? 4.906 -21.297 -4.512 1 97.69 121 ALA A CA 1
ATOM 935 C C . ALA A 1 121 ? 6.141 -20.531 -4.047 1 97.69 121 ALA A C 1
ATOM 937 O O . ALA A 1 121 ? 6.469 -20.531 -2.855 1 97.69 121 ALA A O 1
ATOM 938 N N . ARG A 1 122 ? 6.797 -19.891 -4.926 1 97.94 122 ARG A N 1
ATOM 939 C CA . ARG A 1 122 ? 7.965 -19.094 -4.574 1 97.94 122 ARG A CA 1
ATOM 940 C C . ARG A 1 122 ? 7.566 -17.891 -3.713 1 97.94 122 ARG A C 1
ATOM 942 O O . ARG A 1 122 ? 8.258 -17.562 -2.75 1 97.94 122 ARG A O 1
ATOM 949 N N . HIS A 1 123 ? 6.484 -17.25 -4.098 1 98 123 HIS A N 1
ATOM 950 C CA . HIS A 1 123 ? 5.949 -16.125 -3.34 1 98 123 HIS A CA 1
ATOM 951 C C . HIS A 1 123 ? 5.734 -16.5 -1.878 1 98 123 HIS A C 1
ATOM 953 O O . HIS A 1 123 ? 6.109 -15.75 -0.978 1 98 123 HIS A O 1
ATOM 959 N N . GLU A 1 124 ? 5.172 -17.609 -1.679 1 97.62 124 GLU A N 1
ATOM 960 C CA . GLU A 1 124 ? 4.961 -18.094 -0.314 1 97.62 124 GLU A CA 1
ATOM 961 C C . GLU A 1 124 ? 6.285 -18.25 0.423 1 97.62 124 GLU A C 1
ATOM 963 O O . GLU A 1 124 ? 6.402 -17.891 1.593 1 97.62 124 GLU A O 1
ATOM 968 N N . THR A 1 125 ? 7.25 -18.797 -0.24 1 97.25 125 THR A N 1
ATOM 969 C CA . THR A 1 125 ? 8.578 -18.969 0.346 1 97.25 125 THR A CA 1
ATOM 970 C C . THR A 1 125 ? 9.195 -17.625 0.699 1 97.25 125 THR A C 1
ATOM 972 O O . THR A 1 125 ? 9.812 -17.469 1.758 1 97.25 125 THR A O 1
ATOM 975 N N . TRP A 1 126 ? 9.086 -16.672 -0.181 1 97.69 126 TRP A N 1
ATOM 976 C CA . TRP A 1 126 ? 9.633 -15.344 0.08 1 97.69 126 TRP A CA 1
ATOM 977 C C . TRP A 1 126 ? 8.961 -14.703 1.289 1 97.69 126 TRP A C 1
ATOM 979 O O . TRP A 1 126 ? 9.633 -14.148 2.16 1 97.69 126 TRP A O 1
ATOM 989 N N . VAL A 1 127 ? 7.617 -14.805 1.305 1 97.75 127 VAL A N 1
ATOM 990 C CA . VAL A 1 127 ? 6.859 -14.242 2.416 1 97.75 127 VAL A CA 1
ATOM 991 C C . VAL A 1 127 ? 7.297 -14.898 3.725 1 97.75 127 VAL A C 1
ATOM 993 O O . VAL A 1 127 ? 7.484 -14.219 4.734 1 97.75 127 VAL A O 1
ATOM 996 N N . ASP A 1 128 ? 7.43 -16.188 3.686 1 96.88 128 ASP A N 1
ATOM 997 C CA . ASP A 1 128 ? 7.891 -16.938 4.852 1 96.88 128 ASP A CA 1
ATOM 998 C C . ASP A 1 128 ? 9.227 -16.391 5.363 1 96.88 128 ASP A C 1
ATOM 1000 O O . ASP A 1 128 ? 9.398 -16.203 6.566 1 96.88 128 ASP A O 1
ATOM 1004 N N . GLY A 1 129 ? 10.133 -16.141 4.465 1 96 129 GLY A N 1
ATOM 1005 C CA . GLY A 1 129 ? 11.43 -15.578 4.836 1 96 129 GLY A CA 1
ATOM 1006 C C . GLY A 1 129 ? 11.336 -14.164 5.375 1 96 129 GLY A C 1
ATOM 1007 O O . GLY A 1 129 ? 11.953 -13.836 6.391 1 96 129 GLY A O 1
ATOM 1008 N N . LEU A 1 130 ? 10.547 -13.32 4.734 1 96 130 LEU A N 1
ATOM 1009 C CA . LEU A 1 130 ? 10.43 -11.914 5.09 1 96 130 LEU A CA 1
ATOM 1010 C C . LEU A 1 130 ? 9.75 -11.742 6.441 1 96 130 LEU A C 1
ATOM 1012 O O . LEU A 1 130 ? 10.031 -10.781 7.168 1 96 130 LEU A O 1
ATOM 1016 N N . LEU A 1 131 ? 8.883 -12.664 6.785 1 96.88 131 LEU A N 1
ATOM 1017 C CA . LEU A 1 131 ? 8.172 -12.609 8.055 1 96.88 131 LEU A CA 1
ATOM 1018 C C . LEU A 1 131 ? 8.703 -13.664 9.023 1 96.88 131 LEU A C 1
ATOM 1020 O O . LEU A 1 131 ? 8.016 -14.031 9.977 1 96.88 131 LEU A O 1
ATOM 1024 N N . GLY A 1 132 ? 9.867 -14.109 8.781 1 94.88 132 GLY A N 1
ATOM 1025 C CA . GLY A 1 132 ? 10.445 -15.242 9.484 1 94.88 132 GLY A CA 1
ATOM 1026 C C . GLY A 1 132 ? 10.734 -14.961 10.945 1 94.88 132 GLY A C 1
ATOM 1027 O O . GLY A 1 132 ? 10.938 -15.891 11.734 1 94.88 132 GLY A O 1
ATOM 1028 N N . SER A 1 133 ? 10.781 -13.75 11.344 1 94.62 133 SER A N 1
ATOM 1029 C CA . SER A 1 133 ? 11.031 -13.391 12.734 1 94.62 133 SER A CA 1
ATOM 1030 C C . SER A 1 133 ? 9.828 -13.711 13.617 1 94.62 133 SER A C 1
ATOM 1032 O O . SER A 1 133 ? 9.922 -13.703 14.844 1 94.62 133 SER A O 1
ATOM 1034 N N . LEU A 1 134 ? 8.719 -14.039 12.992 1 95.75 134 LEU A N 1
ATOM 1035 C CA . LEU A 1 134 ? 7.492 -14.375 13.719 1 95.75 134 LEU A CA 1
ATOM 1036 C C . LEU A 1 134 ? 7.223 -15.875 13.664 1 95.75 134 LEU A C 1
ATOM 1038 O O . LEU A 1 134 ? 7.383 -16.5 12.617 1 95.75 134 LEU A O 1
ATOM 1042 N N . ASP A 1 135 ? 6.887 -16.438 14.812 1 94.62 135 ASP A N 1
ATOM 1043 C CA . ASP A 1 135 ? 6.422 -17.812 14.766 1 94.62 135 ASP A CA 1
ATOM 1044 C C . ASP A 1 135 ? 4.934 -17.891 14.43 1 94.62 135 ASP A C 1
ATOM 1046 O O . ASP A 1 135 ? 4.285 -16.859 14.25 1 94.62 135 ASP A O 1
ATOM 1050 N N . ALA A 1 136 ? 4.43 -19.094 14.328 1 95.94 136 ALA A N 1
ATOM 1051 C CA . ALA A 1 136 ? 3.055 -19.297 13.875 1 95.94 136 ALA A CA 1
ATOM 1052 C C . ALA A 1 136 ? 2.059 -18.672 14.852 1 95.94 136 ALA A C 1
ATOM 1054 O O . ALA A 1 136 ? 1.054 -18.094 14.43 1 95.94 136 ALA A O 1
ATOM 1055 N N . ASP A 1 137 ? 2.334 -18.766 16.125 1 96 137 ASP A N 1
ATOM 1056 C CA . ASP A 1 137 ? 1.415 -18.234 17.125 1 96 137 ASP A CA 1
ATOM 1057 C C . ASP A 1 137 ? 1.369 -16.719 17.078 1 96 137 ASP A C 1
ATOM 1059 O O . ASP A 1 137 ? 0.295 -16.125 17.172 1 96 137 ASP A O 1
ATOM 1063 N N . GLU A 1 138 ? 2.498 -16.125 16.953 1 95.56 138 GLU A N 1
ATOM 1064 C CA . GLU A 1 138 ? 2.568 -14.672 16.812 1 95.56 138 GLU A CA 1
ATOM 1065 C C . GLU A 1 138 ? 1.846 -14.195 15.562 1 95.56 138 GLU A C 1
ATOM 1067 O O . GLU A 1 138 ? 1.084 -13.227 15.609 1 95.56 138 GLU A O 1
ATOM 1072 N N . ALA A 1 139 ? 2.055 -14.891 14.453 1 97.25 139 ALA A N 1
ATOM 1073 C CA . ALA A 1 139 ? 1.4 -14.539 13.195 1 97.25 139 ALA A CA 1
ATOM 1074 C C . ALA A 1 139 ? -0.117 -14.641 13.32 1 97.25 139 ALA A C 1
ATOM 1076 O O . ALA A 1 139 ? -0.842 -13.75 12.875 1 97.25 139 ALA A O 1
ATOM 1077 N N . ARG A 1 140 ? -0.542 -15.672 13.93 1 97.12 140 ARG A N 1
ATOM 1078 C CA . ARG A 1 140 ? -1.977 -15.875 14.094 1 97.12 140 ARG A CA 1
ATOM 1079 C C . ARG A 1 140 ? -2.582 -14.805 14.992 1 97.12 140 ARG A C 1
ATOM 1081 O O . ARG A 1 140 ? -3.693 -14.336 14.75 1 97.12 140 ARG A O 1
ATOM 1088 N N . ALA A 1 141 ? -1.878 -14.461 16.062 1 95.75 141 ALA A N 1
ATOM 1089 C CA . ALA A 1 141 ? -2.371 -13.453 17 1 95.75 141 ALA A CA 1
ATOM 1090 C C . ALA A 1 141 ? -2.543 -12.102 16.297 1 95.75 141 ALA A C 1
ATOM 1092 O O . ALA A 1 141 ? -3.564 -11.43 16.484 1 95.75 141 ALA A O 1
ATOM 1093 N N . ILE A 1 142 ? -1.58 -11.703 15.492 1 96.81 142 ILE A N 1
ATOM 1094 C CA . ILE A 1 142 ? -1.659 -10.438 14.773 1 96.81 142 ILE A CA 1
ATOM 1095 C C . ILE A 1 142 ? -2.783 -10.5 13.742 1 96.81 142 ILE A C 1
ATOM 1097 O O . ILE A 1 142 ? -3.561 -9.547 13.609 1 96.81 142 ILE A O 1
ATOM 1101 N N . THR A 1 143 ? -2.857 -11.617 13.031 1 97.25 143 THR A N 1
ATOM 1102 C CA . THR A 1 143 ? -3.914 -11.797 12.047 1 97.25 143 THR A CA 1
ATOM 1103 C C . THR A 1 143 ? -5.289 -11.609 12.68 1 97.25 143 THR A C 1
ATOM 1105 O O . THR A 1 143 ? -6.137 -10.906 12.125 1 97.25 143 THR A O 1
ATOM 1108 N N . ALA A 1 144 ? -5.457 -12.195 13.836 1 95.94 144 ALA A N 1
ATOM 1109 C CA . ALA A 1 144 ? -6.734 -12.094 14.539 1 95.94 144 ALA A CA 1
ATOM 1110 C C . ALA A 1 144 ? -7.039 -10.641 14.914 1 95.94 144 ALA A C 1
ATOM 1112 O O . ALA A 1 144 ? -8.18 -10.195 14.805 1 95.94 144 ALA A O 1
ATOM 1113 N N . THR A 1 145 ? -6.078 -9.969 15.383 1 95.19 145 THR A N 1
ATOM 1114 C CA . THR A 1 145 ? -6.246 -8.57 15.773 1 95.19 145 THR A CA 1
ATOM 1115 C C . THR A 1 145 ? -6.574 -7.707 14.562 1 95.19 145 THR A C 1
ATOM 1117 O O . THR A 1 145 ? -7.449 -6.844 14.633 1 95.19 145 THR A O 1
ATOM 1120 N N . LEU A 1 146 ? -5.902 -7.945 13.43 1 95.62 146 LEU A N 1
ATOM 1121 C CA . LEU A 1 146 ? -6.152 -7.188 12.211 1 95.62 146 LEU A CA 1
ATOM 1122 C C . LEU A 1 146 ? -7.559 -7.453 11.688 1 95.62 146 LEU A C 1
ATOM 1124 O O . LEU A 1 146 ? -8.195 -6.559 11.125 1 95.62 146 LEU A O 1
ATOM 1128 N N . ASP A 1 147 ? -8.055 -8.641 11.898 1 95.06 147 ASP A N 1
ATOM 1129 C CA . ASP A 1 147 ? -9.406 -8.992 11.484 1 95.06 147 ASP A CA 1
ATOM 1130 C C . ASP A 1 147 ? -10.445 -8.117 12.188 1 95.06 147 ASP A C 1
ATOM 1132 O O . ASP A 1 147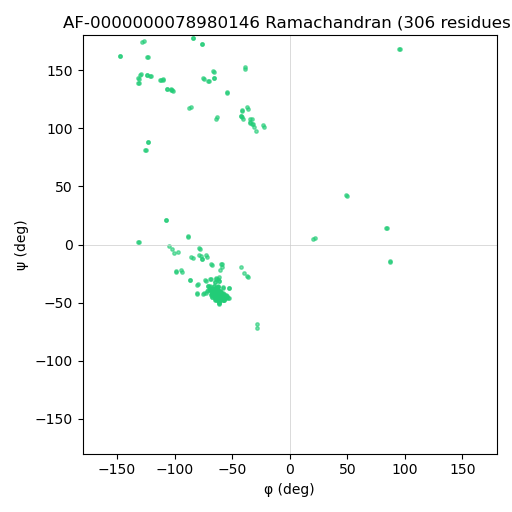 ? -11.477 -7.777 11.602 1 95.06 147 ASP A O 1
ATOM 1136 N N . ARG A 1 148 ? -10.156 -7.723 13.352 1 93.88 148 ARG A N 1
ATOM 1137 C CA . ARG A 1 148 ? -11.078 -6.871 14.094 1 93.88 148 ARG A CA 1
ATOM 1138 C C . ARG A 1 148 ? -11.156 -5.48 13.477 1 93.88 148 ARG A C 1
ATOM 1140 O O . ARG A 1 148 ? -12.219 -4.855 13.477 1 93.88 148 ARG A O 1
ATOM 1147 N N . ILE A 1 149 ? -10.07 -4.98 12.961 1 93.12 149 ILE A N 1
ATOM 1148 C CA . ILE A 1 149 ? -10.047 -3.676 12.312 1 93.12 149 ILE A CA 1
ATOM 1149 C C . ILE A 1 149 ? -10.953 -3.693 11.086 1 93.12 149 ILE A C 1
ATOM 1151 O O . ILE A 1 149 ? -11.719 -2.75 10.852 1 93.12 149 ILE A O 1
ATOM 1155 N N . LEU A 1 150 ? -10.93 -4.75 10.32 1 89.94 150 LEU A N 1
ATOM 1156 C CA . LEU A 1 150 ? -11.672 -4.871 9.07 1 89.94 150 LEU A CA 1
ATOM 1157 C C . LEU A 1 150 ? -13.156 -5.066 9.336 1 89.94 150 LEU A C 1
ATOM 1159 O O . LEU A 1 150 ? -13.992 -4.664 8.523 1 89.94 150 LEU A O 1
ATOM 1163 N N . THR A 1 151 ? -13.492 -5.676 10.398 1 84.44 151 THR A N 1
ATOM 1164 C CA . THR A 1 151 ? -14.883 -5.957 10.727 1 84.44 151 THR A CA 1
ATOM 1165 C C . THR A 1 151 ? -15.555 -4.73 11.336 1 84.44 151 THR A C 1
ATOM 1167 O O . THR A 1 151 ? -16.734 -4.477 11.094 1 84.44 151 THR A O 1
ATOM 1170 N N . GLU A 1 152 ? -14.938 -4 12.203 1 69.06 152 GLU A N 1
ATOM 1171 C CA . GLU A 1 152 ? -15.531 -2.861 12.906 1 69.06 152 GLU A CA 1
ATOM 1172 C C . GLU A 1 152 ? -15.383 -1.58 12.086 1 69.06 152 GLU A C 1
ATOM 1174 O O . GLU A 1 152 ? -16.156 -0.633 12.266 1 69.06 152 GLU A O 1
ATOM 1179 N N . GLY A 1 153 ? -14.398 -1.317 11.266 1 60.59 153 GLY A N 1
ATOM 1180 C CA . GLY A 1 153 ? -14.266 -0.122 10.445 1 60.59 153 GLY A CA 1
ATOM 1181 C C . GLY A 1 153 ? -15.422 0.069 9.477 1 60.59 153 GLY A C 1
ATOM 1182 O O . GLY A 1 153 ? -15.547 1.122 8.852 1 60.59 153 GLY A O 1
ATOM 1183 N N . LYS A 1 154 ? -16.25 -0.954 9.195 1 51.22 154 LYS A N 1
ATOM 1184 C CA . LYS A 1 154 ? -17.438 -0.876 8.367 1 51.22 154 LYS A CA 1
ATOM 1185 C C . LYS A 1 154 ? -18.594 -0.216 9.125 1 51.22 154 LYS A C 1
ATOM 1187 O O . LYS A 1 154 ? -19.609 0.159 8.523 1 51.22 154 LYS A O 1
ATOM 1192 N N . SER A 1 155 ? -18.516 -0.038 10.367 1 41.34 155 SER A N 1
ATOM 1193 C CA . SER A 1 155 ? -19.641 0.572 11.07 1 41.34 155 SER A CA 1
ATOM 1194 C C . SER A 1 155 ? -19.484 2.09 11.133 1 41.34 155 SER A C 1
ATOM 1196 O O . SER A 1 155 ? -18.391 2.605 11.336 1 41.34 155 SER A O 1
ATOM 1198 N N . MET B 1 1 ? 16.562 -43.625 -10.484 1 38.28 1 MET B N 1
ATOM 1199 C CA . MET B 1 1 ? 16.562 -42.188 -10.664 1 38.28 1 MET B CA 1
ATOM 1200 C C . MET B 1 1 ? 15.648 -41.5 -9.641 1 38.28 1 MET B C 1
ATOM 1202 O O . MET B 1 1 ? 14.469 -41.844 -9.547 1 38.28 1 MET B O 1
ATOM 1206 N N . SER B 1 2 ? 16.031 -41.031 -8.422 1 42.28 2 SER B N 1
ATOM 1207 C CA . SER B 1 2 ? 15.32 -40.688 -7.195 1 42.28 2 SER B CA 1
ATOM 1208 C C . SER B 1 2 ? 14.383 -39.531 -7.414 1 42.28 2 SER B C 1
ATOM 1210 O O . SER B 1 2 ? 14.742 -38.531 -8.086 1 42.28 2 SER B O 1
ATOM 1212 N N . ALA B 1 3 ? 13.164 -39.75 -7.43 1 45.78 3 ALA B N 1
ATOM 1213 C CA . ALA B 1 3 ? 12.102 -38.75 -7.605 1 45.78 3 ALA B CA 1
ATOM 1214 C C . ALA B 1 3 ? 12.391 -37.5 -6.801 1 45.78 3 ALA B C 1
ATOM 1216 O O . ALA B 1 3 ? 12.922 -37.562 -5.691 1 45.78 3 ALA B O 1
ATOM 1217 N N . PRO B 1 4 ? 12.711 -36.344 -7.461 1 42.97 4 PRO B N 1
ATOM 1218 C CA . PRO B 1 4 ? 13.008 -35.156 -6.668 1 42.97 4 PRO B CA 1
ATOM 1219 C C . PRO B 1 4 ? 12.078 -34.969 -5.469 1 42.97 4 PRO B C 1
ATOM 1221 O O . PRO B 1 4 ? 10.945 -35.469 -5.492 1 42.97 4 PRO B O 1
ATOM 1224 N N . ASN B 1 5 ? 12.531 -35.031 -4.223 1 42.75 5 ASN B N 1
ATOM 1225 C CA . ASN B 1 5 ? 11.836 -34.875 -2.949 1 42.75 5 ASN B CA 1
ATOM 1226 C C . ASN B 1 5 ? 10.727 -33.844 -3.053 1 42.75 5 ASN B C 1
ATOM 1228 O O . ASN B 1 5 ? 10.945 -32.719 -3.533 1 42.75 5 ASN B O 1
ATOM 1232 N N . PRO B 1 6 ? 9.43 -34.125 -3.109 1 44.22 6 PRO B N 1
ATOM 1233 C CA . PRO B 1 6 ? 8.312 -33.188 -3.156 1 44.22 6 PRO B CA 1
ATOM 1234 C C . PRO B 1 6 ? 8.594 -31.906 -2.373 1 44.22 6 PRO B C 1
ATOM 1236 O O . PRO B 1 6 ? 9.359 -31.922 -1.401 1 44.22 6 PRO B O 1
ATOM 1239 N N . ARG B 1 7 ? 8.812 -30.75 -2.982 1 46.12 7 ARG B N 1
ATOM 1240 C CA . ARG B 1 7 ? 9.016 -29.484 -2.285 1 46.12 7 ARG B CA 1
ATOM 1241 C C . ARG B 1 7 ? 8.266 -29.469 -0.956 1 46.12 7 ARG B C 1
ATOM 1243 O O . ARG B 1 7 ? 7.074 -29.766 -0.903 1 46.12 7 ARG B O 1
ATOM 1250 N N . PRO B 1 8 ? 8.75 -29.719 0.24 1 47.91 8 PRO B N 1
ATOM 1251 C CA . PRO B 1 8 ? 8.062 -29.875 1.523 1 47.91 8 PRO B CA 1
ATOM 1252 C C . PRO B 1 8 ? 6.926 -28.859 1.699 1 47.91 8 PRO B C 1
ATOM 1254 O O . PRO B 1 8 ? 7.039 -27.719 1.266 1 47.91 8 PRO B O 1
ATOM 1257 N N . ASP B 1 9 ? 5.602 -29.266 1.634 1 53.31 9 ASP B N 1
ATOM 1258 C CA . ASP B 1 9 ? 4.414 -28.531 2.066 1 53.31 9 ASP B CA 1
ATOM 1259 C C . ASP B 1 9 ? 4.77 -27.469 3.1 1 53.31 9 ASP B C 1
ATOM 1261 O O . ASP B 1 9 ? 5.504 -27.734 4.055 1 53.31 9 ASP B O 1
ATOM 1265 N N . ALA B 1 10 ? 4.859 -26.172 2.643 1 63.38 10 ALA B N 1
ATOM 1266 C CA . ALA B 1 10 ? 5.16 -25.125 3.607 1 63.38 10 ALA B CA 1
ATOM 1267 C C . ALA B 1 10 ? 4.578 -25.453 4.98 1 63.38 10 ALA B C 1
ATOM 1269 O O . ALA B 1 10 ? 3.451 -25.938 5.078 1 63.38 10 ALA B O 1
ATOM 1270 N N . GLY B 1 11 ? 5.273 -25.875 5.957 1 77.81 11 GLY B N 1
ATOM 1271 C CA . GLY B 1 11 ? 4.906 -26.172 7.332 1 77.81 11 GLY B CA 1
ATOM 1272 C C . GLY B 1 11 ? 3.91 -25.188 7.91 1 77.81 11 GLY B C 1
ATOM 1273 O O . GLY B 1 11 ? 3.52 -24.234 7.242 1 77.81 11 GLY B O 1
ATOM 1274 N N . PRO B 1 12 ? 3.092 -25.516 8.844 1 82 12 PRO B N 1
ATOM 1275 C CA . PRO B 1 12 ? 2.08 -24.703 9.523 1 82 12 PRO B CA 1
ATOM 1276 C C . PRO B 1 12 ? 2.535 -23.25 9.75 1 82 12 PRO B C 1
ATOM 1278 O O . PRO B 1 12 ? 1.724 -22.328 9.672 1 82 12 PRO B O 1
ATOM 1281 N N . ASP B 1 13 ? 3.779 -23.031 9.844 1 91.25 13 ASP B N 1
ATOM 1282 C CA . ASP B 1 13 ? 4.293 -21.688 10.07 1 91.25 13 ASP B CA 1
ATOM 1283 C C . ASP B 1 13 ? 4.223 -20.844 8.805 1 91.25 13 ASP B C 1
ATOM 1285 O O . ASP B 1 13 ? 3.82 -19.672 8.844 1 91.25 13 ASP B O 1
ATOM 1289 N N . SER B 1 14 ? 4.594 -21.531 7.766 1 93.94 14 SER B N 1
ATOM 1290 C CA . SER B 1 14 ? 4.582 -20.812 6.492 1 93.94 14 SER B CA 1
ATOM 1291 C C . SER B 1 14 ? 3.172 -20.375 6.113 1 93.94 14 SER B C 1
ATOM 1293 O O . SER B 1 14 ? 2.969 -19.25 5.672 1 93.94 14 SER B O 1
ATOM 1295 N N . LYS B 1 15 ? 2.207 -21.234 6.332 1 95.88 15 LYS B N 1
ATOM 1296 C CA . LYS B 1 15 ? 0.819 -20.906 6.02 1 95.88 15 LYS B CA 1
ATOM 1297 C C . LYS B 1 15 ? 0.31 -19.766 6.902 1 95.88 15 LYS B C 1
ATOM 1299 O O . LYS B 1 15 ? -0.427 -18.891 6.438 1 95.88 15 LYS B O 1
ATOM 1304 N N . ALA B 1 16 ? 0.724 -19.812 8.188 1 97 16 ALA B N 1
ATOM 1305 C CA . ALA B 1 16 ? 0.319 -18.75 9.109 1 97 16 ALA B CA 1
ATOM 1306 C C . ALA B 1 16 ? 0.905 -17.406 8.695 1 97 16 ALA B C 1
ATOM 1308 O O . ALA B 1 16 ? 0.23 -16.375 8.781 1 97 16 ALA B O 1
ATOM 1309 N N . ARG B 1 17 ? 2.119 -17.422 8.258 1 97.62 17 ARG B N 1
ATOM 1310 C CA . ARG B 1 17 ? 2.787 -16.188 7.84 1 97.62 17 ARG B CA 1
ATOM 1311 C C . ARG B 1 17 ? 2.205 -15.664 6.535 1 97.62 17 ARG B C 1
ATOM 1313 O O . ARG B 1 17 ? 2.08 -14.453 6.348 1 97.62 17 ARG B O 1
ATOM 1320 N N . LEU B 1 18 ? 1.842 -16.547 5.664 1 97.75 18 LEU B N 1
ATOM 1321 C CA . LEU B 1 18 ? 1.192 -16.109 4.43 1 97.75 18 LEU B CA 1
ATOM 1322 C C . LEU B 1 18 ? -0.162 -15.477 4.723 1 97.75 18 LEU B C 1
ATOM 1324 O O . LEU B 1 18 ? -0.5 -14.438 4.148 1 97.75 18 LEU B O 1
ATOM 1328 N N . ARG B 1 19 ? -0.92 -16.094 5.566 1 97.25 19 ARG B N 1
ATOM 1329 C CA . ARG B 1 19 ? -2.205 -15.523 5.957 1 97.25 19 ARG B CA 1
ATOM 1330 C C . ARG B 1 19 ? -2.025 -14.148 6.59 1 97.25 19 ARG B C 1
ATOM 1332 O O . ARG B 1 19 ? -2.801 -13.227 6.316 1 97.25 19 ARG B O 1
ATOM 1339 N N . LEU B 1 20 ? -1.062 -14.023 7.434 1 97.81 20 LEU B N 1
ATOM 1340 C CA . LEU B 1 20 ? -0.769 -12.742 8.055 1 97.81 20 LEU B CA 1
ATOM 1341 C C . LEU B 1 20 ? -0.458 -11.688 6.996 1 97.81 20 LEU B C 1
ATOM 1343 O O . LEU B 1 20 ? -0.956 -10.562 7.07 1 97.81 20 LEU B O 1
ATOM 1347 N N . TRP B 1 21 ? 0.372 -12.039 6.023 1 97.88 21 TRP B N 1
ATOM 1348 C CA . TRP B 1 21 ? 0.723 -11.109 4.961 1 97.88 21 TRP B CA 1
ATOM 1349 C C . TRP B 1 21 ? -0.523 -10.625 4.223 1 97.88 21 TRP B C 1
ATOM 1351 O O . TRP B 1 21 ? -0.699 -9.43 4 1 97.88 21 TRP B O 1
ATOM 1361 N N . LEU B 1 22 ? -1.369 -11.555 3.871 1 96 22 LEU B N 1
ATOM 1362 C CA . LEU B 1 22 ? -2.588 -11.211 3.15 1 96 22 LEU B CA 1
ATOM 1363 C C . LEU B 1 22 ? -3.484 -10.312 3.998 1 96 22 LEU B C 1
ATOM 1365 O O . LEU B 1 22 ? -4.121 -9.398 3.477 1 96 22 LEU B O 1
ATOM 1369 N N . LYS B 1 23 ? -3.512 -10.562 5.305 1 96.31 23 LYS B N 1
ATOM 1370 C CA . LYS B 1 23 ? -4.312 -9.727 6.199 1 96.31 23 LYS B CA 1
ATOM 1371 C C . LYS B 1 23 ? -3.693 -8.344 6.363 1 96.31 23 LYS B C 1
ATOM 1373 O O . LYS B 1 23 ? -4.41 -7.344 6.438 1 96.31 23 LYS B O 1
ATOM 1378 N N . LEU B 1 24 ? -2.365 -8.266 6.457 1 96.81 24 LEU B N 1
ATOM 1379 C CA . LEU B 1 24 ? -1.66 -6.988 6.48 1 96.81 24 LEU B CA 1
ATOM 1380 C C . LEU B 1 24 ? -2.006 -6.156 5.25 1 96.81 24 LEU B C 1
ATOM 1382 O O . LEU B 1 24 ? -2.334 -4.973 5.371 1 96.81 24 LEU B O 1
ATOM 1386 N N . LEU B 1 25 ? -1.975 -6.801 4.086 1 93.88 25 LEU B N 1
ATOM 1387 C CA . LEU B 1 25 ? -2.295 -6.129 2.832 1 93.88 25 LEU B CA 1
ATOM 1388 C C . LEU B 1 25 ? -3.729 -5.609 2.842 1 93.88 25 LEU B C 1
ATOM 1390 O O . LEU B 1 25 ? -3.971 -4.438 2.547 1 93.88 25 LEU B O 1
ATOM 1394 N N . LYS B 1 26 ? -4.633 -6.469 3.178 1 93.56 26 LYS B N 1
ATOM 1395 C CA . LYS B 1 26 ? -6.047 -6.109 3.166 1 93.56 26 LYS B CA 1
ATOM 1396 C C . LYS B 1 26 ? -6.332 -4.961 4.129 1 93.56 26 LYS B C 1
ATOM 1398 O O . LYS B 1 26 ? -7.047 -4.02 3.783 1 93.56 26 LYS B O 1
ATOM 1403 N N . THR B 1 27 ? -5.812 -5.039 5.328 1 95.5 27 THR B N 1
ATOM 1404 C CA . THR B 1 27 ? -6.043 -4.016 6.344 1 95.5 27 THR B CA 1
ATOM 1405 C C . THR B 1 27 ? -5.445 -2.682 5.914 1 95.5 27 THR B C 1
ATOM 1407 O O . THR B 1 27 ? -6.105 -1.644 5.996 1 95.5 27 THR B O 1
ATOM 1410 N N . THR B 1 28 ? -4.223 -2.738 5.465 1 94.88 28 THR B N 1
ATOM 1411 C CA . THR B 1 28 ? -3.555 -1.511 5.047 1 94.88 28 THR B CA 1
ATOM 1412 C C . THR B 1 28 ? -4.293 -0.86 3.881 1 94.88 28 THR B C 1
ATOM 1414 O O . THR B 1 28 ? -4.504 0.355 3.871 1 94.88 28 THR B O 1
ATOM 1417 N N . ARG B 1 29 ? -4.758 -1.599 2.947 1 91.44 29 ARG B N 1
ATOM 1418 C CA . ARG B 1 29 ? -5.496 -1.073 1.804 1 91.44 29 ARG B CA 1
ATOM 1419 C C . ARG B 1 29 ? -6.824 -0.467 2.24 1 91.44 29 ARG B C 1
ATOM 1421 O O . ARG B 1 29 ? -7.246 0.565 1.714 1 91.44 29 ARG B O 1
ATOM 1428 N N . ALA B 1 30 ? -7.457 -1.148 3.143 1 92.75 30 ALA B N 1
ATOM 1429 C CA . ALA B 1 30 ? -8.734 -0.645 3.633 1 92.75 30 ALA B CA 1
ATOM 1430 C C . ALA B 1 30 ? -8.562 0.7 4.332 1 92.75 30 ALA B C 1
ATOM 1432 O O . ALA B 1 30 ? -9.336 1.633 4.098 1 92.75 30 ALA B O 1
ATOM 1433 N N . VAL B 1 31 ? -7.594 0.769 5.191 1 95.31 31 VAL B N 1
ATOM 1434 C CA . VAL B 1 31 ? -7.336 2.016 5.906 1 95.31 31 VAL B CA 1
ATOM 1435 C C . VAL B 1 31 ? -6.949 3.109 4.914 1 95.31 31 VAL B C 1
ATOM 1437 O O . VAL B 1 31 ? -7.457 4.23 4.98 1 95.31 31 VAL B O 1
ATOM 1440 N N . GLU B 1 32 ? -6.082 2.814 3.967 1 94.38 32 GLU B N 1
ATOM 1441 C CA . GLU B 1 32 ? -5.695 3.781 2.943 1 94.38 32 GLU B CA 1
ATOM 1442 C C . GLU B 1 32 ? -6.906 4.25 2.143 1 94.38 32 GLU B C 1
ATOM 1444 O O . GLU B 1 32 ? -7.016 5.43 1.8 1 94.38 32 GLU B O 1
ATOM 1449 N N . SER B 1 33 ? -7.746 3.326 1.812 1 92.94 33 SER B N 1
ATOM 1450 C CA . SER B 1 33 ? -8.953 3.684 1.081 1 92.94 33 SER B CA 1
ATOM 1451 C C . SER B 1 33 ? -9.797 4.691 1.859 1 92.94 33 SER B C 1
ATOM 1453 O O . SER B 1 33 ? -10.281 5.672 1.29 1 92.94 33 SER B O 1
ATOM 1455 N N . GLY B 1 34 ? -9.961 4.438 3.131 1 94.81 34 GLY B N 1
ATOM 1456 C CA . GLY B 1 34 ? -10.664 5.387 3.977 1 94.81 34 GLY B CA 1
ATOM 1457 C C . GLY B 1 34 ? -9.992 6.75 4.027 1 94.81 34 GLY B C 1
ATOM 1458 O O . GLY B 1 34 ? -10.664 7.781 3.926 1 94.81 34 GLY B O 1
ATOM 1459 N N . LEU B 1 35 ? -8.719 6.746 4.113 1 96.56 35 LEU B N 1
ATOM 1460 C CA . LEU B 1 35 ? -7.969 7.996 4.168 1 96.56 35 LEU B CA 1
ATOM 1461 C C . LEU B 1 35 ? -8.086 8.758 2.85 1 96.56 35 LEU B C 1
ATOM 1463 O O . LEU B 1 35 ? -8.227 9.977 2.844 1 96.56 35 LEU B O 1
ATOM 1467 N N . ARG B 1 36 ? -7.992 8.055 1.732 1 95.06 36 ARG B N 1
ATOM 1468 C CA . ARG B 1 36 ? -8.141 8.672 0.419 1 95.06 36 ARG B CA 1
ATOM 1469 C C . ARG B 1 36 ? -9.5 9.352 0.286 1 95.06 36 ARG B C 1
ATOM 1471 O O . ARG B 1 36 ? -9.586 10.492 -0.183 1 95.06 36 ARG B O 1
ATOM 1478 N N . GLU B 1 37 ? -10.469 8.633 0.707 1 96.56 37 GLU B N 1
ATOM 1479 C CA . GLU B 1 37 ? -11.82 9.18 0.621 1 96.56 37 GLU B CA 1
ATOM 1480 C C . GLU B 1 37 ? -11.969 10.422 1.497 1 96.56 37 GLU B C 1
ATOM 1482 O O . GLU B 1 37 ? -12.547 11.422 1.069 1 96.56 37 GLU B O 1
ATOM 1487 N N . ASN B 1 38 ? -11.453 10.367 2.67 1 97.81 38 ASN B N 1
ATOM 1488 C CA . ASN B 1 38 ? -11.555 11.492 3.592 1 97.81 38 ASN B CA 1
ATOM 1489 C C . ASN B 1 38 ? -10.773 12.703 3.084 1 97.81 38 ASN B C 1
ATOM 1491 O O . ASN B 1 38 ? -11.25 13.836 3.17 1 97.81 38 ASN B O 1
ATOM 1495 N N . LEU B 1 39 ? -9.594 12.469 2.545 1 97.88 39 LEU B N 1
ATOM 1496 C CA . LEU B 1 39 ? -8.797 13.555 1.989 1 97.88 39 LEU B CA 1
ATOM 1497 C C . LEU B 1 39 ? -9.523 14.227 0.825 1 97.88 39 LEU B C 1
ATOM 1499 O O . LEU B 1 39 ? -9.5 15.453 0.701 1 97.88 39 LEU B O 1
ATOM 1503 N N . ARG B 1 40 ? -10.117 13.422 0.047 1 97.19 40 ARG B N 1
ATOM 1504 C CA . ARG B 1 40 ? -10.875 13.945 -1.086 1 97.19 40 ARG B CA 1
ATOM 1505 C C . ARG B 1 40 ? -12.062 14.773 -0.614 1 97.19 40 ARG B C 1
ATOM 1507 O O . ARG B 1 40 ? -12.266 15.898 -1.071 1 97.19 40 ARG B O 1
ATOM 1514 N N . THR B 1 41 ? -12.789 14.289 0.336 1 97.88 41 THR B N 1
ATOM 1515 C CA . THR B 1 41 ? -14.07 14.883 0.705 1 97.88 41 THR B CA 1
ATOM 1516 C C . THR B 1 41 ? -13.867 16.109 1.601 1 97.88 41 THR B C 1
ATOM 1518 O O . THR B 1 41 ? -14.594 17.094 1.493 1 97.88 41 THR B O 1
ATOM 1521 N N . GLU B 1 42 ? -12.875 16.062 2.426 1 98 42 GLU B N 1
ATOM 1522 C CA . GLU B 1 42 ? -12.75 17.141 3.402 1 98 42 GLU B CA 1
ATOM 1523 C C . GLU B 1 42 ? -11.742 18.188 2.939 1 98 42 GLU B C 1
ATOM 1525 O O . GLU B 1 42 ? -11.805 19.344 3.359 1 98 42 GLU B O 1
ATOM 1530 N N . PHE B 1 43 ? -10.812 17.797 2.043 1 97.81 43 PHE B N 1
ATOM 1531 C CA . PHE B 1 43 ? -9.734 18.719 1.729 1 97.81 43 PHE B CA 1
ATOM 1532 C C . PHE B 1 43 ? -9.547 18.844 0.222 1 97.81 43 PHE B C 1
ATOM 1534 O O . PHE B 1 43 ? -8.656 19.562 -0.242 1 97.81 43 PHE B O 1
ATOM 1541 N N . ALA B 1 44 ? -10.352 18.188 -0.555 1 97.12 44 ALA B N 1
ATOM 1542 C CA . ALA B 1 44 ? -10.156 18.156 -2.002 1 97.12 44 ALA B CA 1
ATOM 1543 C C . ALA B 1 44 ? -8.711 17.812 -2.352 1 97.12 44 ALA B C 1
ATOM 1545 O O . ALA B 1 44 ? -8.109 18.453 -3.219 1 97.12 44 ALA B O 1
ATOM 1546 N N . SER B 1 45 ? -8.141 16.859 -1.672 1 96.5 45 SER B N 1
ATOM 1547 C CA . SER B 1 45 ? -6.746 16.453 -1.821 1 96.5 45 SER B CA 1
ATOM 1548 C C . SER B 1 45 ? -6.633 14.945 -2.043 1 96.5 45 SER B C 1
ATOM 1550 O O . SER B 1 45 ? -7.645 14.25 -2.113 1 96.5 45 SER B O 1
ATOM 1552 N N . THR B 1 46 ? -5.332 14.516 -2.312 1 93.88 46 THR B N 1
ATOM 1553 C CA . THR B 1 46 ? -5.059 13.102 -2.543 1 93.88 46 THR B CA 1
ATOM 1554 C C . THR B 1 46 ? -4.016 12.586 -1.558 1 93.88 46 THR B C 1
ATOM 1556 O O . THR B 1 46 ? -3.291 13.367 -0.943 1 93.88 46 THR B O 1
ATOM 1559 N N . LEU B 1 47 ? -4.027 11.281 -1.455 1 93.56 47 LEU B N 1
ATOM 1560 C CA . LEU B 1 47 ? -3.088 10.672 -0.523 1 93.56 47 LEU B CA 1
ATOM 1561 C C . LEU B 1 47 ? -1.648 10.93 -0.951 1 93.56 47 LEU B C 1
ATOM 1563 O O . LEU B 1 47 ? -0.805 11.281 -0.124 1 93.56 47 LEU B O 1
ATOM 1567 N N . PRO B 1 48 ? -1.303 10.914 -2.297 1 92.06 48 PRO B N 1
ATOM 1568 C CA . PRO B 1 48 ? 0.071 11.242 -2.686 1 92.06 48 PRO B CA 1
ATOM 1569 C C . PRO B 1 48 ? 0.447 12.688 -2.357 1 92.06 48 PRO B C 1
ATOM 1571 O O . PRO B 1 48 ? 1.581 12.953 -1.952 1 92.06 48 PRO B O 1
ATOM 1574 N N . ARG B 1 49 ? -0.436 13.555 -2.508 1 93.81 49 ARG B N 1
ATOM 1575 C CA . ARG B 1 49 ? -0.198 14.953 -2.16 1 93.81 49 ARG B CA 1
ATOM 1576 C C . ARG B 1 49 ? 0.07 15.109 -0.667 1 93.81 49 ARG B C 1
ATOM 1578 O O . ARG B 1 49 ? 1.004 15.812 -0.268 1 93.81 49 ARG B O 1
ATOM 1585 N N . PHE B 1 50 ? -0.716 14.414 0.068 1 95.75 50 PHE B N 1
ATOM 1586 C CA . PHE B 1 50 ? -0.524 14.406 1.514 1 95.75 50 PHE B CA 1
ATOM 1587 C C . PHE B 1 50 ? 0.853 13.859 1.874 1 95.75 50 PHE B C 1
ATOM 1589 O O . PHE B 1 50 ? 1.557 14.445 2.703 1 95.75 50 PHE B O 1
ATOM 1596 N N . ASP B 1 51 ? 1.192 12.773 1.303 1 93.94 51 ASP B N 1
ATOM 1597 C CA . ASP B 1 51 ? 2.469 12.133 1.597 1 93.94 51 ASP B CA 1
ATOM 1598 C C . ASP B 1 51 ? 3.639 13.047 1.243 1 93.94 51 ASP B C 1
ATOM 1600 O O . ASP B 1 51 ? 4.637 13.094 1.969 1 93.94 51 ASP B O 1
ATOM 1604 N N . VAL B 1 52 ? 3.576 13.742 0.159 1 94.44 52 VAL B N 1
ATOM 1605 C CA . VAL B 1 52 ? 4.609 14.688 -0.244 1 94.44 52 VAL B CA 1
ATOM 1606 C C . VAL B 1 52 ? 4.73 15.797 0.802 1 94.44 52 VAL B C 1
ATOM 1608 O O . VAL B 1 52 ? 5.836 16.109 1.259 1 94.44 52 VAL B O 1
ATOM 1611 N N . MET B 1 53 ? 3.631 16.344 1.152 1 96.62 53 MET B N 1
ATOM 1612 C CA . MET B 1 53 ? 3.652 17.438 2.131 1 96.62 53 MET B CA 1
ATOM 1613 C C . MET B 1 53 ? 4.172 16.938 3.479 1 96.62 53 MET B C 1
ATOM 1615 O O . MET B 1 53 ? 4.867 17.672 4.184 1 96.62 53 MET B O 1
ATOM 1619 N N . SER B 1 54 ? 3.795 15.75 3.828 1 96.12 54 SER B N 1
ATOM 1620 C CA . SER B 1 54 ? 4.289 15.141 5.059 1 96.12 54 SER B CA 1
ATOM 1621 C C . SER B 1 54 ? 5.809 15.039 5.055 1 96.12 54 SER B C 1
ATOM 1623 O O . SER B 1 54 ? 6.461 15.375 6.043 1 96.12 54 SER B O 1
ATOM 1625 N N . ALA B 1 55 ? 6.336 14.562 3.967 1 94.62 55 ALA B N 1
ATOM 1626 C CA . ALA B 1 55 ? 7.785 14.438 3.828 1 94.62 55 ALA B CA 1
ATOM 1627 C C . ALA B 1 55 ? 8.469 15.797 3.949 1 94.62 55 ALA B C 1
ATOM 1629 O O . ALA B 1 55 ? 9.492 15.922 4.621 1 94.62 55 ALA B O 1
ATOM 1630 N N . LEU B 1 56 ? 7.914 16.734 3.348 1 96.75 56 LEU B N 1
ATOM 1631 C CA . LEU B 1 56 ? 8.5 18.062 3.377 1 96.75 56 LEU B CA 1
ATOM 1632 C C . LEU B 1 56 ? 8.391 18.672 4.773 1 96.75 56 LEU B C 1
ATOM 1634 O O . LEU B 1 56 ? 9.305 19.375 5.219 1 96.75 56 LEU B O 1
ATOM 1638 N N . ALA B 1 57 ? 7.281 18.422 5.398 1 97.25 57 ALA B N 1
ATOM 1639 C CA . ALA B 1 57 ? 7.066 18.953 6.742 1 97.25 57 ALA B CA 1
ATOM 1640 C C . ALA B 1 57 ? 8.102 18.406 7.719 1 97.25 57 ALA B C 1
ATOM 1642 O O . ALA B 1 57 ? 8.484 19.094 8.672 1 97.25 57 ALA B O 1
ATOM 1643 N N . ARG B 1 58 ? 8.594 17.25 7.453 1 95.31 58 ARG B N 1
ATOM 1644 C CA . ARG B 1 58 ? 9.594 16.625 8.312 1 95.31 58 ARG B CA 1
ATOM 1645 C C . ARG B 1 58 ? 11 17.078 7.945 1 95.31 58 ARG B C 1
ATOM 1647 O O . ARG B 1 58 ? 11.969 16.719 8.617 1 95.31 58 ARG B O 1
ATOM 1654 N N . ASN B 1 59 ? 11.078 17.719 6.867 1 95.31 59 ASN B N 1
ATOM 1655 C CA . ASN B 1 59 ? 12.336 18.266 6.371 1 95.31 59 ASN B CA 1
ATOM 1656 C C . ASN B 1 59 ? 12.227 19.75 6.086 1 95.31 59 ASN B C 1
ATOM 1658 O O . ASN B 1 59 ? 12.203 20.172 4.926 1 95.31 59 ASN B O 1
ATOM 1662 N N . ALA B 1 60 ? 12.352 20.578 7.141 1 90.94 60 ALA B N 1
ATOM 1663 C CA . ALA B 1 60 ? 12.062 22 7.07 1 90.94 60 ALA B CA 1
ATOM 1664 C C . ALA B 1 60 ? 13.031 22.703 6.121 1 90.94 60 ALA B C 1
ATOM 1666 O O . ALA B 1 60 ? 12.672 23.703 5.496 1 90.94 60 ALA B O 1
ATOM 1667 N N . GLY B 1 61 ? 14.25 22.172 5.984 1 91.12 61 GLY B N 1
ATOM 1668 C CA . GLY B 1 61 ? 15.227 22.781 5.094 1 91.12 61 GLY B CA 1
ATOM 1669 C C . GLY B 1 61 ? 15 22.438 3.633 1 91.12 61 GLY B C 1
ATOM 1670 O O . GLY B 1 61 ? 15.664 22.984 2.75 1 91.12 61 GLY B O 1
ATOM 1671 N N . GLY B 1 62 ? 14.039 21.641 3.48 1 94.81 62 GLY B N 1
ATOM 1672 C CA . GLY B 1 62 ? 13.711 21.266 2.115 1 94.81 62 GLY B CA 1
ATOM 1673 C C . GLY B 1 62 ? 14.367 19.984 1.674 1 94.81 62 GLY B C 1
ATOM 1674 O O . GLY B 1 62 ? 15.203 19.422 2.395 1 94.81 62 GLY B O 1
ATOM 1675 N N . LEU B 1 63 ? 13.914 19.484 0.542 1 95.38 63 LEU B N 1
ATOM 1676 C CA . LEU B 1 63 ? 14.453 18.281 -0.083 1 95.38 63 LEU B CA 1
ATOM 1677 C C . LEU B 1 63 ? 14.734 18.516 -1.562 1 95.38 63 LEU B C 1
ATOM 1679 O O . LEU B 1 63 ? 13.977 19.203 -2.24 1 95.38 63 LEU B O 1
ATOM 1683 N N . LYS B 1 64 ? 15.844 17.875 -1.948 1 93.31 64 LYS B N 1
ATOM 1684 C CA . LYS B 1 64 ? 16.031 17.797 -3.395 1 93.31 64 LYS B CA 1
ATOM 1685 C C . LYS B 1 64 ? 14.953 16.938 -4.043 1 93.31 64 LYS B C 1
ATOM 1687 O O . LYS B 1 64 ? 14.461 15.984 -3.424 1 93.31 64 LYS B O 1
ATOM 1692 N N . MET B 1 65 ? 14.664 17.344 -5.281 1 89 65 MET B N 1
ATOM 1693 C CA . MET B 1 65 ? 13.68 16.562 -6.016 1 89 65 MET B CA 1
ATOM 1694 C C . MET B 1 65 ? 14.055 15.078 -6.023 1 89 65 MET B C 1
ATOM 1696 O O . MET B 1 65 ? 13.188 14.211 -5.879 1 89 65 MET B O 1
ATOM 1700 N N . SER B 1 66 ? 15.289 14.789 -6.125 1 86.75 66 SER B N 1
ATOM 1701 C CA . SER B 1 66 ? 15.773 13.406 -6.137 1 86.75 66 SER B CA 1
ATOM 1702 C C . SER B 1 66 ? 15.562 12.742 -4.781 1 86.75 66 SER B C 1
ATOM 1704 O O . SER B 1 66 ? 15.211 11.562 -4.715 1 86.75 66 SER B O 1
ATOM 1706 N N . GLU B 1 67 ? 15.75 13.438 -3.715 1 89.75 67 GLU B N 1
ATOM 1707 C CA . GLU B 1 67 ? 15.523 12.938 -2.361 1 89.75 67 GLU B CA 1
ATOM 1708 C C . GLU B 1 67 ? 14.039 12.656 -2.115 1 89.75 67 GLU B C 1
ATOM 1710 O O . GLU B 1 67 ? 13.688 11.648 -1.506 1 89.75 67 GLU B O 1
ATOM 1715 N N . LEU B 1 68 ? 13.266 13.531 -2.559 1 90 68 LEU B N 1
ATOM 1716 C CA . LEU B 1 68 ? 11.82 13.406 -2.381 1 90 68 LEU B CA 1
ATOM 1717 C C . LEU B 1 68 ? 11.289 12.188 -3.117 1 90 68 LEU B C 1
ATOM 1719 O O . LEU B 1 68 ? 10.484 11.43 -2.57 1 90 68 LEU B O 1
ATOM 1723 N N . SER B 1 69 ? 11.672 11.992 -4.289 1 83.62 69 SER B N 1
ATOM 1724 C CA . SER B 1 69 ? 11.281 10.82 -5.066 1 83.62 69 SER B CA 1
ATOM 1725 C C . SER B 1 69 ? 11.719 9.531 -4.379 1 83.62 69 SER B C 1
ATOM 1727 O O . SER B 1 69 ? 10.984 8.539 -4.371 1 83.62 69 SER B O 1
ATOM 1729 N N . GLY B 1 70 ? 12.875 9.492 -3.822 1 81.94 70 GLY B N 1
ATOM 1730 C CA . GLY B 1 70 ? 13.391 8.336 -3.104 1 81.94 70 GLY B CA 1
ATOM 1731 C C . GLY B 1 70 ? 12.602 8.023 -1.844 1 81.94 70 GLY B C 1
ATOM 1732 O O . GLY B 1 70 ? 12.344 6.859 -1.539 1 81.94 70 GLY B O 1
ATOM 1733 N N . LEU B 1 71 ? 12.172 9.023 -1.109 1 81.38 71 LEU B N 1
ATOM 1734 C CA . LEU B 1 71 ? 11.445 8.875 0.146 1 81.38 71 LEU B CA 1
ATOM 1735 C C . LEU B 1 71 ? 10.055 8.312 -0.097 1 8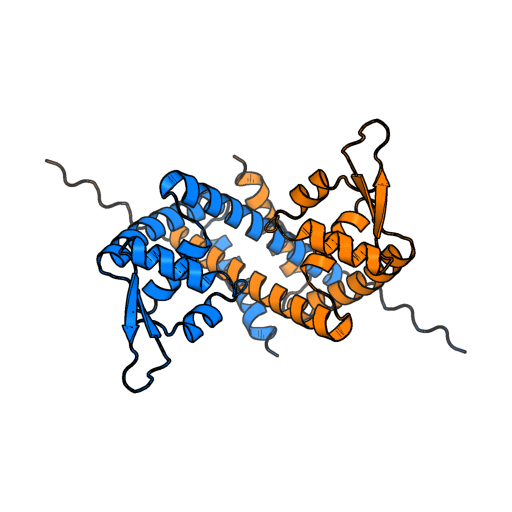1.38 71 LEU B C 1
ATOM 1737 O O . LEU B 1 71 ? 9.547 7.523 0.708 1 81.38 71 LEU B O 1
ATOM 1741 N N . LEU B 1 72 ? 9.406 8.664 -1.068 1 76.31 72 LEU B N 1
ATOM 1742 C CA . LEU B 1 72 ? 8 8.312 -1.271 1 76.31 72 LEU B CA 1
ATOM 1743 C C . LEU B 1 72 ? 7.879 6.98 -2.008 1 76.31 72 LEU B C 1
ATOM 1745 O O . LEU B 1 72 ? 6.797 6.387 -2.043 1 76.31 72 LEU B O 1
ATOM 1749 N N . LYS B 1 73 ? 8.992 6.316 -2.201 1 63.59 73 LYS B N 1
ATOM 1750 C CA . LYS B 1 73 ? 9.008 5.016 -2.867 1 63.59 73 LYS B CA 1
ATOM 1751 C C . LYS B 1 73 ? 7.742 4.812 -3.701 1 63.59 73 LYS B C 1
ATOM 1753 O O . LYS B 1 73 ? 7.148 3.734 -3.684 1 63.59 73 LYS B O 1
ATOM 1758 N N . VAL B 1 74 ? 6.906 5.609 -3.859 1 54.62 74 VAL B N 1
ATOM 1759 C CA . VAL B 1 74 ? 5.699 5.508 -4.672 1 54.62 74 VAL B CA 1
ATOM 1760 C C . VAL B 1 74 ? 6.059 5.621 -6.148 1 54.62 74 VAL B C 1
ATOM 1762 O O . VAL B 1 74 ? 7.125 6.133 -6.5 1 54.62 74 VAL B O 1
ATOM 1765 N N . SER B 1 75 ? 5.348 4.844 -6.945 1 49.06 75 SER B N 1
ATOM 1766 C CA . SER B 1 75 ? 5.652 5.012 -8.367 1 49.06 75 SER B CA 1
ATOM 1767 C C . SER B 1 75 ? 5.961 6.465 -8.695 1 49.06 75 SER B C 1
ATOM 1769 O O . SER B 1 75 ? 5.363 7.379 -8.117 1 49.06 75 SER B O 1
ATOM 1771 N N . ASN B 1 76 ? 7.305 6.715 -9.18 1 49.38 76 ASN B N 1
ATOM 1772 C CA . ASN B 1 76 ? 8.016 7.895 -9.656 1 49.38 76 ASN B CA 1
ATOM 1773 C C . ASN B 1 76 ? 7.062 8.914 -10.281 1 49.38 76 ASN B C 1
ATOM 1775 O O . ASN B 1 76 ? 7.223 10.117 -10.086 1 49.38 76 ASN B O 1
ATOM 1779 N N . GLY B 1 77 ? 6.621 8.391 -11.375 1 54.41 77 GLY B N 1
ATOM 1780 C CA . GLY B 1 77 ? 6.27 9.344 -12.414 1 54.41 77 GLY B CA 1
ATOM 1781 C C . GLY B 1 77 ? 5.582 10.586 -11.875 1 54.41 77 GLY B C 1
ATOM 1782 O O . GLY B 1 77 ? 5.906 11.711 -12.281 1 54.41 77 GLY B O 1
ATOM 1783 N N . ASN B 1 78 ? 4.883 10.555 -10.656 1 73.44 78 ASN B N 1
ATOM 1784 C CA . ASN B 1 78 ? 3.873 11.586 -10.438 1 73.44 78 ASN B CA 1
ATOM 1785 C C . ASN B 1 78 ? 4.359 12.656 -9.469 1 73.44 78 ASN B C 1
ATOM 1787 O O . ASN B 1 78 ? 3.74 13.711 -9.344 1 73.44 78 ASN B O 1
ATOM 1791 N N . VAL B 1 79 ? 5.637 12.477 -8.938 1 85.69 79 VAL B N 1
ATOM 1792 C CA . VAL B 1 79 ? 6.039 13.422 -7.902 1 85.69 79 VAL B CA 1
ATOM 1793 C C . VAL B 1 79 ? 6.195 14.812 -8.508 1 85.69 79 VAL B C 1
ATOM 1795 O O . VAL B 1 79 ? 5.812 15.812 -7.891 1 85.69 79 VAL B O 1
ATOM 1798 N N . THR B 1 80 ? 6.754 14.898 -9.648 1 88.38 80 THR B N 1
ATOM 1799 C CA . THR B 1 80 ? 6.922 16.172 -10.336 1 88.38 80 THR B CA 1
ATOM 1800 C C . THR B 1 80 ? 5.578 16.859 -10.539 1 88.38 80 THR B C 1
ATOM 1802 O O . THR B 1 80 ? 5.434 18.047 -10.25 1 88.38 80 THR B O 1
ATOM 1805 N N . GLY B 1 81 ? 4.676 16.109 -11 1 91.38 81 GLY B N 1
ATOM 1806 C CA . GLY B 1 81 ? 3.346 16.672 -11.188 1 91.38 81 GLY B CA 1
ATOM 1807 C C . GLY B 1 81 ? 2.707 17.141 -9.898 1 91.38 81 GLY B C 1
ATOM 1808 O O . GLY B 1 81 ? 2.051 18.172 -9.859 1 91.38 81 GLY B O 1
ATOM 1809 N N . ILE B 1 82 ? 2.941 16.438 -8.898 1 94 82 ILE B N 1
ATOM 1810 C CA . ILE B 1 82 ? 2.393 16.797 -7.598 1 94 82 ILE B CA 1
ATOM 1811 C C . ILE B 1 82 ? 3.033 18.094 -7.098 1 94 82 ILE B C 1
ATOM 1813 O O . ILE B 1 82 ? 2.338 19 -6.629 1 94 82 ILE B O 1
ATOM 1817 N N . ILE B 1 83 ? 4.309 18.125 -7.246 1 94.56 83 ILE B N 1
ATOM 1818 C CA . ILE B 1 83 ? 5.0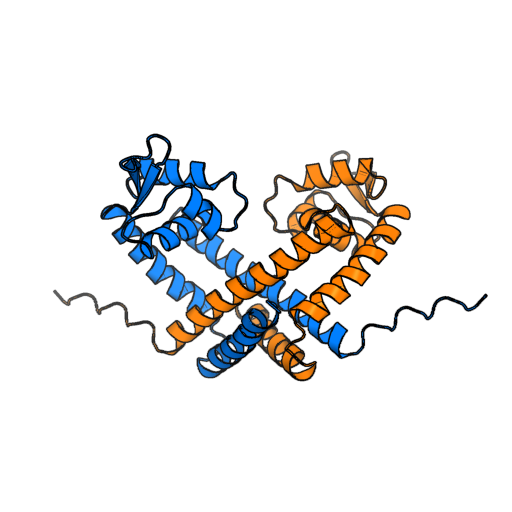35 19.312 -6.789 1 94.56 83 ILE B CA 1
ATOM 1819 C C . ILE B 1 83 ? 4.59 20.531 -7.59 1 94.56 83 ILE B C 1
ATOM 1821 O O . ILE B 1 83 ? 4.352 21.594 -7.02 1 94.56 83 ILE B O 1
ATOM 1825 N N . GLU B 1 84 ? 4.488 20.391 -8.859 1 94.5 84 GLU B N 1
ATOM 1826 C CA . GLU B 1 84 ? 4.047 21.5 -9.711 1 94.5 84 GLU B CA 1
ATOM 1827 C C . GLU B 1 84 ? 2.689 22.031 -9.258 1 94.5 84 GLU B C 1
ATOM 1829 O O . GLU B 1 84 ? 2.494 23.234 -9.164 1 94.5 84 GLU B O 1
ATOM 1834 N N . ARG B 1 85 ? 1.842 21.172 -8.984 1 96.44 85 ARG B N 1
ATOM 1835 C CA . ARG B 1 85 ? 0.513 21.578 -8.539 1 96.44 85 ARG B CA 1
ATOM 1836 C C . ARG B 1 85 ? 0.574 22.234 -7.16 1 96.44 85 ARG B C 1
ATOM 1838 O O . ARG B 1 85 ? -0.138 23.203 -6.895 1 96.44 85 ARG B O 1
ATOM 1845 N N . LEU B 1 86 ? 1.364 21.75 -6.293 1 97.81 86 LEU B N 1
ATOM 1846 C CA . LEU B 1 86 ? 1.515 22.312 -4.957 1 97.81 86 LEU B CA 1
ATOM 1847 C C . LEU B 1 86 ? 2.135 23.703 -5.027 1 97.81 86 LEU B C 1
ATOM 1849 O O . LEU B 1 86 ? 1.811 24.578 -4.215 1 97.81 86 LEU B O 1
ATOM 1853 N N . VAL B 1 87 ? 3.008 23.859 -5.934 1 97.75 87 VAL B N 1
ATOM 1854 C CA . VAL B 1 87 ? 3.582 25.188 -6.168 1 97.75 87 VAL B CA 1
ATOM 1855 C C . VAL B 1 87 ? 2.496 26.141 -6.66 1 97.75 87 VAL B C 1
ATOM 1857 O O . VAL B 1 87 ? 2.379 27.266 -6.164 1 97.75 87 VAL B O 1
ATOM 1860 N N . GLU B 1 88 ? 1.77 25.703 -7.559 1 97.81 88 GLU B N 1
ATOM 1861 C CA . GLU B 1 88 ? 0.667 26.5 -8.094 1 97.81 88 GLU B CA 1
ATOM 1862 C C . GLU B 1 88 ? -0.313 26.891 -6.988 1 97.81 88 GLU B C 1
ATOM 1864 O O . GLU B 1 88 ? -0.824 28 -6.977 1 97.81 88 GLU B O 1
ATOM 1869 N N . ASP B 1 89 ? -0.518 26 -6.066 1 97.81 89 ASP B N 1
ATOM 1870 C CA . ASP B 1 89 ? -1.45 26.219 -4.965 1 97.81 89 ASP B CA 1
ATOM 1871 C C . ASP B 1 89 ? -0.83 27.109 -3.891 1 97.81 89 ASP B C 1
ATOM 1873 O O . ASP B 1 89 ? -1.509 27.516 -2.945 1 97.81 89 ASP B O 1
ATOM 1877 N N . GLY B 1 90 ? 0.469 27.375 -4.02 1 98.31 90 GLY B N 1
ATOM 1878 C CA . GLY B 1 90 ? 1.158 28.219 -3.07 1 98.31 90 GLY B CA 1
ATOM 1879 C C . GLY B 1 90 ? 1.616 27.484 -1.826 1 98.31 90 GLY B C 1
ATOM 1880 O O . GLY B 1 90 ? 1.965 28.109 -0.821 1 98.31 90 GLY B O 1
ATOM 1881 N N . HIS B 1 91 ? 1.63 26.141 -1.82 1 98.56 91 HIS B N 1
ATOM 1882 C CA . HIS B 1 91 ? 1.972 25.344 -0.639 1 98.56 91 HIS B CA 1
ATOM 1883 C C . HIS B 1 91 ? 3.451 24.984 -0.63 1 98.56 91 HIS B C 1
ATOM 1885 O O . HIS B 1 91 ? 4.012 24.672 0.425 1 98.56 91 HIS B O 1
ATOM 1891 N N . VAL B 1 92 ? 4.047 24.984 -1.817 1 98.25 92 VAL B N 1
ATOM 1892 C CA . VAL B 1 92 ? 5.445 24.594 -1.958 1 98.25 92 VAL B CA 1
ATOM 1893 C C . VAL B 1 92 ? 6.203 25.641 -2.758 1 98.25 92 VAL B C 1
ATOM 1895 O O . VAL B 1 92 ? 5.633 26.281 -3.646 1 98.25 92 VAL B O 1
ATOM 1898 N N . LEU B 1 93 ? 7.414 25.828 -2.43 1 97.38 93 LEU B N 1
ATOM 1899 C CA . LEU B 1 93 ? 8.297 26.688 -3.203 1 97.38 93 LEU B CA 1
ATOM 1900 C C . LEU B 1 93 ? 9.508 25.906 -3.717 1 97.38 93 LEU B C 1
ATOM 1902 O O . LEU B 1 93 ? 10 25 -3.041 1 97.38 93 LEU B O 1
ATOM 1906 N N . ARG B 1 94 ? 9.906 26.266 -4.859 1 94.81 94 ARG B N 1
ATOM 1907 C CA . ARG B 1 94 ? 11.109 25.703 -5.477 1 94.81 94 ARG B CA 1
ATOM 1908 C C . ARG B 1 94 ? 12.281 26.688 -5.383 1 94.81 94 ARG B C 1
ATOM 1910 O O . ARG B 1 94 ? 12.117 27.875 -5.609 1 94.81 94 ARG B O 1
ATOM 1917 N N . GLU B 1 95 ? 13.391 26.094 -4.977 1 93.62 95 GLU B N 1
ATOM 1918 C CA . GLU B 1 95 ? 14.586 26.922 -4.891 1 93.62 95 GLU B CA 1
ATOM 1919 C C . GLU B 1 95 ? 15.773 26.234 -5.566 1 93.62 95 GLU B C 1
ATOM 1921 O O . GLU B 1 95 ? 15.945 25.016 -5.449 1 93.62 95 GLU B O 1
ATOM 1926 N N . PRO B 1 96 ? 16.531 27.078 -6.285 1 89.25 96 PRO B N 1
ATOM 1927 C CA . PRO B 1 96 ? 17.766 26.5 -6.824 1 89.25 96 PRO B CA 1
ATOM 1928 C C . PRO B 1 96 ? 18.766 26.109 -5.73 1 89.25 96 PRO B C 1
ATOM 1930 O O . PRO B 1 96 ? 18.766 26.703 -4.652 1 89.25 96 PRO B O 1
ATOM 1933 N N . VAL B 1 97 ? 19.422 25.016 -5.992 1 86.62 97 VAL B N 1
ATOM 1934 C CA . VAL B 1 97 ? 20.469 24.594 -5.07 1 86.62 97 VAL B CA 1
ATOM 1935 C C . VAL B 1 97 ? 21.797 25.281 -5.422 1 86.62 97 VAL B C 1
ATOM 1937 O O . VAL B 1 97 ? 22.297 25.125 -6.535 1 86.62 97 VAL B O 1
ATOM 1940 N N . PRO B 1 98 ? 22.203 26.016 -4.441 1 83.88 98 PRO B N 1
ATOM 1941 C CA . PRO B 1 98 ? 23.469 26.688 -4.742 1 83.88 98 PRO B CA 1
ATOM 1942 C C . PRO B 1 98 ? 24.562 25.703 -5.164 1 83.88 98 PRO B C 1
ATOM 1944 O O . PRO B 1 98 ? 24.781 24.688 -4.5 1 83.88 98 PRO B O 1
ATOM 1947 N N . GLY B 1 99 ? 25.25 25.953 -6.266 1 85.69 99 GLY B N 1
ATOM 1948 C CA . GLY B 1 99 ? 26.359 25.141 -6.711 1 85.69 99 GLY B CA 1
ATOM 1949 C C . GLY B 1 99 ? 25.938 23.969 -7.574 1 85.69 99 GLY B C 1
ATOM 1950 O O . GLY B 1 99 ? 26.797 23.219 -8.062 1 85.69 99 GLY B O 1
ATOM 1951 N N . ASP B 1 100 ? 24.719 23.719 -7.531 1 84.19 100 ASP B N 1
ATOM 1952 C CA . ASP B 1 100 ? 24.188 22.641 -8.367 1 84.19 100 ASP B CA 1
ATOM 1953 C C . ASP B 1 100 ? 23.078 23.156 -9.289 1 84.19 100 ASP B C 1
ATOM 1955 O O . ASP B 1 100 ? 21.906 23.125 -8.922 1 84.19 100 ASP B O 1
ATOM 1959 N N . ARG B 1 101 ? 23.484 23.625 -10.43 1 79.31 101 ARG B N 1
ATOM 1960 C CA . ARG B 1 101 ? 22.578 24.312 -11.359 1 79.31 101 ARG B CA 1
ATOM 1961 C C . ARG B 1 101 ? 21.438 23.391 -11.789 1 79.31 101 ARG B C 1
ATOM 1963 O O . ARG B 1 101 ? 20.359 23.859 -12.117 1 79.31 101 ARG B O 1
ATOM 1970 N N . ARG B 1 102 ? 21.703 22.141 -11.656 1 81.94 102 ARG B N 1
ATOM 1971 C CA . ARG B 1 102 ? 20.688 21.203 -12.156 1 81.94 102 ARG B CA 1
ATOM 1972 C C . ARG B 1 102 ? 19.781 20.703 -11.031 1 81.94 102 ARG B C 1
ATOM 1974 O O . ARG B 1 102 ? 18.766 20.078 -11.289 1 81.94 102 ARG B O 1
ATOM 1981 N N . ALA B 1 103 ? 20.203 21.125 -9.867 1 87.62 103 ALA B N 1
ATOM 1982 C CA . ALA B 1 103 ? 19.422 20.594 -8.742 1 87.62 103 ALA B CA 1
ATOM 1983 C C . ALA B 1 103 ? 18.453 21.641 -8.211 1 87.62 103 ALA B C 1
ATOM 1985 O O . ALA B 1 103 ? 18.766 22.844 -8.195 1 87.62 103 ALA B O 1
ATOM 1986 N N . ASN B 1 104 ? 17.203 21.203 -8.016 1 91.38 104 ASN B N 1
ATOM 1987 C CA . ASN B 1 104 ? 16.203 22.016 -7.34 1 91.38 104 ASN B CA 1
ATOM 1988 C C . ASN B 1 104 ? 15.82 21.438 -5.984 1 91.38 104 ASN B C 1
ATOM 1990 O O . ASN B 1 104 ? 15.797 20.203 -5.816 1 91.38 104 ASN B O 1
ATOM 1994 N N . ARG B 1 105 ? 15.648 22.359 -5.16 1 95.12 105 ARG B N 1
ATOM 1995 C CA . ARG B 1 105 ? 15.148 22.047 -3.828 1 95.12 105 ARG B CA 1
ATOM 1996 C C . ARG B 1 105 ? 13.727 22.562 -3.635 1 95.12 105 ARG B C 1
ATOM 1998 O O . ARG B 1 105 ? 13.391 23.641 -4.125 1 95.12 105 ARG B O 1
ATOM 2005 N N . VAL B 1 106 ? 12.969 21.719 -2.916 1 96.94 106 VAL B N 1
ATOM 2006 C CA . VAL B 1 106 ? 11.602 22.156 -2.646 1 96.94 106 VAL B CA 1
ATOM 2007 C C . VAL B 1 106 ? 11.344 22.156 -1.143 1 96.94 106 VAL B C 1
ATOM 2009 O O . VAL B 1 106 ? 11.883 21.312 -0.417 1 96.94 106 VAL B O 1
ATOM 2012 N N . ARG B 1 107 ? 10.555 23.062 -0.687 1 97.75 107 ARG B N 1
ATOM 2013 C CA . ARG B 1 107 ? 10.141 23.125 0.711 1 97.75 107 ARG B CA 1
ATOM 2014 C C . ARG B 1 107 ? 8.727 23.688 0.837 1 97.75 107 ARG B C 1
ATOM 2016 O O . ARG B 1 107 ? 8.219 24.312 -0.09 1 97.75 107 ARG B O 1
ATOM 2023 N N . LEU B 1 108 ? 8.125 23.453 1.996 1 98.31 108 LEU B N 1
ATOM 2024 C CA . LEU B 1 108 ? 6.812 24.031 2.256 1 98.31 108 LEU B CA 1
ATOM 2025 C C . LEU B 1 108 ? 6.914 25.531 2.455 1 98.31 108 LEU B C 1
ATOM 2027 O O . LEU B 1 108 ? 7.859 26.016 3.076 1 98.31 108 LEU B O 1
ATOM 2031 N N . THR B 1 109 ? 5.926 26.281 1.906 1 98.31 109 THR B N 1
ATOM 2032 C CA . THR B 1 109 ? 5.715 27.672 2.316 1 98.31 109 THR B CA 1
ATOM 2033 C C . THR B 1 109 ? 5.027 27.734 3.678 1 98.31 109 THR B C 1
ATOM 2035 O O . THR B 1 109 ? 4.648 26.688 4.234 1 98.31 109 THR B O 1
ATOM 2038 N N . ARG B 1 110 ? 4.945 28.953 4.195 1 97.94 110 ARG B N 1
ATOM 2039 C CA . ARG B 1 110 ? 4.176 29.125 5.422 1 97.94 110 ARG B CA 1
ATOM 2040 C C . ARG B 1 110 ? 2.734 28.656 5.234 1 97.94 110 ARG B C 1
ATOM 2042 O O . ARG B 1 110 ? 2.176 27.984 6.102 1 97.94 110 ARG B O 1
ATOM 2049 N N . LYS B 1 111 ? 2.197 28.984 4.137 1 98.44 111 LYS B N 1
ATOM 2050 C CA . LYS B 1 111 ? 0.85 28.547 3.787 1 98.44 111 LYS B CA 1
ATOM 2051 C C . LYS B 1 111 ? 0.771 27.031 3.719 1 98.44 111 LYS B C 1
ATOM 2053 O O . LYS B 1 111 ? -0.202 26.438 4.188 1 98.44 111 LYS B O 1
ATOM 2058 N N . GLY B 1 112 ? 1.766 26.422 3.121 1 98.44 112 GLY B N 1
ATOM 2059 C CA . GLY B 1 112 ? 1.843 24.969 3.033 1 98.44 112 GLY B CA 1
ATOM 2060 C C . GLY B 1 112 ? 1.945 24.297 4.387 1 98.44 112 GLY B C 1
ATOM 2061 O O . GLY B 1 112 ? 1.328 23.25 4.617 1 98.44 112 GLY B O 1
ATOM 2062 N N . GLU B 1 113 ? 2.695 24.875 5.215 1 98.31 113 GLU B N 1
ATOM 2063 C CA . GLU B 1 113 ? 2.842 24.359 6.57 1 98.31 113 GLU B CA 1
ATOM 2064 C C . GLU 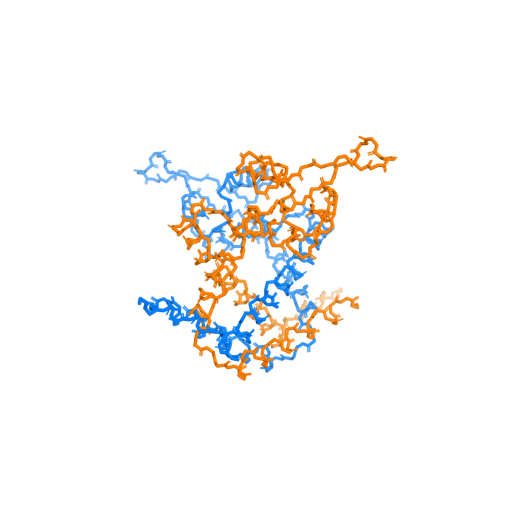B 1 113 ? 1.514 24.375 7.32 1 98.31 113 GLU B C 1
ATOM 2066 O O . GLU B 1 113 ? 1.16 23.422 8 1 98.31 113 GLU B O 1
ATOM 2071 N N . GLU B 1 114 ? 0.84 25.484 7.227 1 98.31 114 GLU B N 1
ATOM 2072 C CA . GLU B 1 114 ? -0.45 25.641 7.895 1 98.31 114 GLU B CA 1
ATOM 2073 C C . GLU B 1 114 ? -1.471 24.641 7.355 1 98.31 114 GLU B C 1
ATOM 2075 O O . GLU B 1 114 ? -2.195 24.016 8.125 1 98.31 114 GLU B O 1
ATOM 2080 N N . GLU B 1 115 ? -1.473 24.547 6.07 1 98.31 115 GLU B N 1
ATOM 2081 C CA . GLU B 1 115 ? -2.398 23.609 5.445 1 98.31 115 GLU B CA 1
ATOM 2082 C C . GLU B 1 115 ? -2.086 22.172 5.855 1 98.31 115 GLU B C 1
ATOM 2084 O O . GLU B 1 115 ? -2.994 21.406 6.176 1 98.31 115 GLU B O 1
ATOM 2089 N N . PHE B 1 116 ? -0.863 21.859 5.867 1 98.38 116 PHE B N 1
ATOM 2090 C CA . PHE B 1 116 ? -0.491 20.5 6.246 1 98.38 116 PHE B CA 1
ATOM 2091 C C . PHE B 1 116 ? -0.834 20.234 7.707 1 98.38 116 PHE B C 1
ATOM 2093 O O . PHE B 1 116 ? -1.271 19.125 8.055 1 98.38 116 PHE B O 1
ATOM 2100 N N . ALA B 1 117 ? -0.577 21.156 8.484 1 98.19 117 ALA B N 1
ATOM 2101 C CA . ALA B 1 117 ? -0.907 20.984 9.898 1 98.19 117 ALA B CA 1
ATOM 2102 C C . ALA B 1 117 ? -2.387 20.672 10.078 1 98.19 117 ALA B C 1
ATOM 2104 O O . ALA B 1 117 ? -2.746 19.797 10.883 1 98.19 117 ALA B O 1
ATOM 2105 N N . ARG B 1 118 ? -3.254 21.312 9.391 1 98.19 118 ARG B N 1
ATOM 2106 C CA . ARG B 1 118 ? -4.688 21.047 9.43 1 98.19 118 ARG B CA 1
ATOM 2107 C C . ARG B 1 118 ? -4.996 19.641 8.945 1 98.19 118 ARG B C 1
ATOM 2109 O O . ARG B 1 118 ? -5.738 18.906 9.602 1 98.19 118 ARG B O 1
ATOM 2116 N N . GLN B 1 119 ? -4.406 19.297 7.852 1 98.44 119 GLN B N 1
ATOM 2117 C CA . GLN B 1 119 ? -4.637 17.969 7.289 1 98.44 119 GLN B CA 1
ATOM 2118 C C . GLN B 1 119 ? -4.117 16.875 8.227 1 98.44 119 GLN B C 1
ATOM 2120 O O . GLN B 1 119 ? -4.766 15.844 8.406 1 98.44 119 GLN B O 1
ATOM 2125 N N . ALA B 1 120 ? -2.951 17.094 8.758 1 97.94 120 ALA B N 1
ATOM 2126 C CA . ALA B 1 120 ? -2.318 16.109 9.641 1 97.94 120 ALA B CA 1
ATOM 2127 C C . ALA B 1 120 ? -3.168 15.867 10.883 1 97.94 120 ALA B C 1
ATOM 2129 O O . ALA B 1 120 ? -3.291 14.727 11.344 1 97.94 120 ALA B O 1
ATOM 2130 N N . ALA B 1 121 ? -3.73 16.922 11.414 1 97.62 121 ALA B N 1
ATOM 2131 C CA . ALA B 1 121 ? -4.59 16.797 12.586 1 97.62 121 ALA B CA 1
ATOM 2132 C C . ALA B 1 121 ? -5.828 15.961 12.266 1 97.62 121 ALA B C 1
ATOM 2134 O O . ALA B 1 121 ? -6.203 15.078 13.039 1 97.62 121 ALA B O 1
ATOM 2135 N N . ARG B 1 122 ? -6.449 16.219 11.188 1 97.94 122 ARG B N 1
ATOM 2136 C CA . ARG B 1 122 ? -7.613 15.453 10.773 1 97.94 122 ARG B CA 1
ATOM 2137 C C . ARG B 1 122 ? -7.23 14.008 10.453 1 97.94 122 ARG B C 1
ATOM 2139 O O . ARG B 1 122 ? -7.957 13.078 10.805 1 97.94 122 ARG B O 1
ATOM 2146 N N . HIS B 1 123 ? -6.125 13.867 9.758 1 98 123 HIS B N 1
ATOM 2147 C CA . HIS B 1 123 ? -5.605 12.547 9.43 1 98 123 HIS B CA 1
ATOM 2148 C C . HIS B 1 123 ? -5.457 11.688 10.68 1 98 123 HIS B C 1
ATOM 2150 O O . HIS B 1 123 ? -5.855 10.516 10.68 1 98 123 HIS B O 1
ATOM 2156 N N . GLU B 1 124 ? -4.914 12.25 11.672 1 97.62 124 GLU B N 1
ATOM 2157 C CA . GLU B 1 124 ? -4.77 11.531 12.93 1 97.62 124 GLU B CA 1
ATOM 2158 C C . GLU B 1 124 ? -6.125 11.109 13.484 1 97.62 124 GLU B C 1
ATOM 2160 O O . GLU B 1 124 ? -6.285 9.992 13.977 1 97.62 124 GLU B O 1
ATOM 2165 N N . THR B 1 125 ? -7.07 11.977 13.414 1 97.19 125 THR B N 1
ATOM 2166 C CA . THR B 1 125 ? -8.422 11.68 13.883 1 97.19 125 THR B CA 1
ATOM 2167 C C . THR B 1 125 ? -9.031 10.539 13.07 1 97.19 125 THR B C 1
ATOM 2169 O O . THR B 1 125 ? -9.688 9.656 13.633 1 97.19 125 THR B O 1
ATOM 2172 N N . TRP B 1 126 ? -8.867 10.57 11.789 1 97.69 126 TRP B N 1
ATOM 2173 C CA . TRP B 1 126 ? -9.406 9.516 10.938 1 97.69 126 TRP B CA 1
ATOM 2174 C C . TRP B 1 126 ? -8.773 8.172 11.273 1 97.69 126 TRP B C 1
ATOM 2176 O O . TRP B 1 126 ? -9.477 7.164 11.406 1 97.69 126 TRP B O 1
ATOM 2186 N N . VAL B 1 127 ? -7.43 8.203 11.414 1 97.75 127 VAL B N 1
ATOM 2187 C CA . VAL B 1 127 ? -6.707 6.98 11.75 1 97.75 127 VAL B CA 1
ATOM 2188 C C . VAL B 1 127 ? -7.211 6.434 13.086 1 97.75 127 VAL B C 1
ATOM 2190 O O . VAL B 1 127 ? -7.43 5.23 13.227 1 97.75 127 VAL B O 1
ATOM 2193 N N . ASP B 1 128 ? -7.359 7.316 14.023 1 96.81 128 ASP B N 1
ATOM 2194 C CA . ASP B 1 128 ? -7.879 6.938 15.336 1 96.81 128 ASP B CA 1
ATOM 2195 C C . ASP B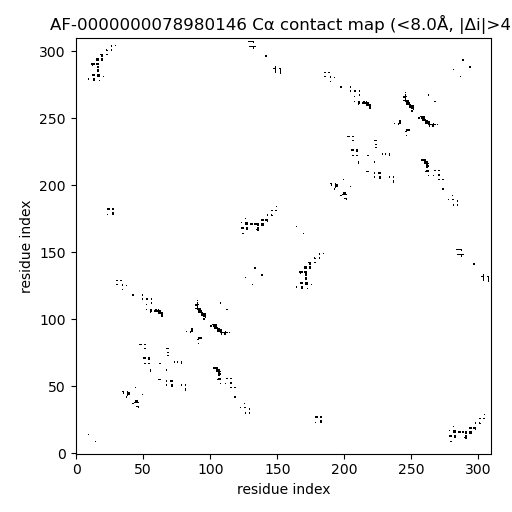 1 128 ? -9.227 6.223 15.203 1 96.81 128 ASP B C 1
ATOM 2197 O O . ASP B 1 128 ? -9.445 5.191 15.844 1 96.81 128 ASP B O 1
ATOM 2201 N N . GLY B 1 129 ? -10.102 6.738 14.383 1 96 129 GLY B N 1
ATOM 2202 C CA . GLY B 1 129 ? -11.391 6.117 14.148 1 96 129 GLY B CA 1
ATOM 2203 C C . GLY B 1 129 ? -11.297 4.781 13.438 1 96 129 GLY B C 1
ATOM 2204 O O . GLY B 1 129 ? -11.953 3.812 13.836 1 96 129 GLY B O 1
ATOM 2205 N N . LEU B 1 130 ? -10.469 4.691 12.43 1 95.94 130 LEU B N 1
ATOM 2206 C CA . LEU B 1 130 ? -10.344 3.496 11.602 1 95.94 130 LEU B CA 1
ATOM 2207 C C . LEU B 1 130 ? -9.719 2.354 12.383 1 95.94 130 LEU B C 1
ATOM 2209 O O . LEU B 1 130 ? -10.008 1.183 12.125 1 95.94 130 LEU B O 1
ATOM 2213 N N . LEU B 1 131 ? -8.883 2.686 13.344 1 96.88 131 LEU B N 1
ATOM 2214 C CA . LEU B 1 131 ? -8.211 1.68 14.164 1 96.88 131 LEU B CA 1
ATOM 2215 C C . LEU B 1 131 ? -8.805 1.651 15.57 1 96.88 131 LEU B C 1
ATOM 2217 O O . LEU B 1 131 ? -8.164 1.158 16.5 1 96.88 131 LEU B O 1
ATOM 2221 N N . GLY B 1 132 ? -9.969 2.137 15.695 1 94.94 132 GLY B N 1
ATOM 2222 C CA . GLY B 1 132 ? -10.594 2.367 16.984 1 94.94 132 GLY B CA 1
ATOM 2223 C C . GLY B 1 132 ? -10.938 1.085 17.719 1 94.94 132 GLY B C 1
ATOM 2224 O O . GLY B 1 132 ? -11.188 1.104 18.938 1 94.94 132 GLY B O 1
ATOM 2225 N N . SER B 1 133 ? -10.977 -0.014 17.062 1 94.69 133 SER B N 1
ATOM 2226 C CA . SER B 1 133 ? -11.281 -1.293 17.703 1 94.69 133 SER B CA 1
ATOM 2227 C C . SER B 1 133 ? -10.109 -1.767 18.562 1 94.69 133 SER B C 1
ATOM 2229 O O . SER B 1 133 ? -10.258 -2.697 19.359 1 94.69 133 SER B O 1
ATOM 2231 N N . LEU B 1 134 ? -8.992 -1.104 18.453 1 95.75 134 LEU B N 1
ATOM 2232 C CA . LEU B 1 134 ? -7.805 -1.454 19.234 1 95.75 134 LEU B CA 1
ATOM 2233 C C . LEU B 1 134 ? -7.562 -0.435 20.344 1 95.75 134 LEU B C 1
ATOM 2235 O O . LEU B 1 134 ? -7.684 0.771 20.109 1 95.75 134 LEU B O 1
ATOM 2239 N N . ASP B 1 135 ? -7.285 -0.929 21.531 1 94.62 135 ASP B N 1
ATOM 2240 C CA . ASP B 1 135 ? -6.844 0.004 22.562 1 94.62 135 ASP B CA 1
ATOM 2241 C C . ASP B 1 135 ? -5.344 0.269 22.453 1 94.62 135 ASP B C 1
ATOM 2243 O O . ASP B 1 135 ? -4.668 -0.283 21.578 1 94.62 135 ASP B O 1
ATOM 2247 N N . ALA B 1 136 ? -4.867 1.134 23.312 1 96.06 136 ALA B N 1
ATOM 2248 C CA . ALA B 1 136 ? -3.48 1.584 23.219 1 96.06 136 ALA B CA 1
ATOM 2249 C C . ALA B 1 136 ? -2.514 0.422 23.422 1 96.06 136 ALA B C 1
ATOM 2251 O O . ALA B 1 136 ? -1.482 0.338 22.75 1 96.06 136 ALA B O 1
ATOM 2252 N N . ASP B 1 137 ? -2.836 -0.47 24.328 1 95.94 137 ASP B N 1
ATOM 2253 C CA . ASP B 1 137 ? -1.948 -1.592 24.625 1 95.94 137 ASP B CA 1
ATOM 2254 C C . ASP B 1 137 ? -1.873 -2.559 23.453 1 95.94 137 ASP B C 1
ATOM 2256 O O . ASP B 1 137 ? -0.792 -3.041 23.109 1 95.94 137 ASP B O 1
ATOM 2260 N N . GLU B 1 138 ? -2.982 -2.828 22.859 1 95.5 138 GLU B N 1
ATOM 2261 C CA . GLU B 1 138 ? -3.02 -3.684 21.688 1 95.5 138 GLU B CA 1
ATOM 2262 C C . GLU B 1 138 ? -2.238 -3.062 20.531 1 95.5 138 GLU B C 1
ATOM 2264 O O . GLU B 1 138 ? -1.463 -3.746 19.859 1 95.5 138 GLU B O 1
ATOM 2269 N N . ALA B 1 139 ? -2.416 -1.768 20.328 1 97.25 139 ALA B N 1
ATOM 2270 C CA . ALA B 1 139 ? -1.705 -1.059 19.266 1 97.25 139 ALA B CA 1
ATOM 2271 C C . ALA B 1 139 ? -0.196 -1.118 19.484 1 97.25 139 ALA B C 1
ATOM 2273 O O . ALA B 1 139 ? 0.562 -1.388 18.547 1 97.25 139 ALA B O 1
ATOM 2274 N N . ARG B 1 140 ? 0.182 -0.91 20.672 1 97.19 140 ARG B N 1
ATOM 2275 C CA . ARG B 1 140 ? 1.605 -0.93 21 1 97.19 140 ARG B CA 1
ATOM 2276 C C . ARG B 1 140 ? 2.191 -2.324 20.812 1 97.19 140 ARG B C 1
ATOM 2278 O O . ARG B 1 140 ? 3.32 -2.469 20.328 1 97.19 140 ARG B O 1
ATOM 2285 N N . ALA B 1 141 ? 1.452 -3.344 21.203 1 95.81 141 ALA B N 1
ATOM 2286 C CA . ALA B 1 141 ? 1.927 -4.719 21.078 1 95.81 141 ALA B CA 1
ATOM 2287 C C . ALA B 1 141 ? 2.152 -5.09 19.609 1 95.81 141 ALA B C 1
ATOM 2289 O O . ALA B 1 141 ? 3.178 -5.68 19.266 1 95.81 141 ALA B O 1
ATOM 2290 N N . ILE B 1 142 ? 1.232 -4.715 18.75 1 96.75 142 ILE B N 1
ATOM 2291 C CA . ILE B 1 142 ? 1.366 -5.008 17.328 1 96.75 142 ILE B CA 1
ATOM 2292 C C . ILE B 1 142 ? 2.533 -4.211 16.734 1 96.75 142 ILE B C 1
ATOM 2294 O O . ILE B 1 142 ? 3.334 -4.746 15.969 1 96.75 142 ILE B O 1
ATOM 2298 N N . THR B 1 143 ? 2.613 -2.951 17.141 1 97.25 143 THR B N 1
ATOM 2299 C CA . THR B 1 143 ? 3.703 -2.105 16.656 1 97.25 143 THR B CA 1
ATOM 2300 C C . THR B 1 143 ? 5.055 -2.734 16.984 1 97.25 143 THR B C 1
ATOM 2302 O O . THR B 1 143 ? 5.938 -2.799 16.125 1 97.25 143 THR B O 1
ATOM 2305 N N . ALA B 1 144 ? 5.168 -3.225 18.188 1 95.94 144 ALA B N 1
ATOM 2306 C CA . ALA B 1 144 ? 6.418 -3.842 18.625 1 95.94 144 ALA B CA 1
ATOM 2307 C C . ALA B 1 144 ? 6.734 -5.082 17.797 1 95.94 144 ALA B C 1
ATOM 2309 O O . ALA B 1 144 ? 7.887 -5.316 17.438 1 95.94 144 ALA B O 1
ATOM 2310 N N . THR B 1 145 ? 5.766 -5.863 17.547 1 95.19 145 THR B N 1
ATOM 2311 C CA . THR B 1 145 ? 5.945 -7.074 16.766 1 95.19 145 THR B CA 1
ATOM 2312 C C . THR B 1 145 ? 6.336 -6.734 15.32 1 95.19 145 THR B C 1
ATOM 2314 O O . THR B 1 145 ? 7.227 -7.367 14.75 1 95.19 145 THR B O 1
ATOM 2317 N N . LEU B 1 146 ? 5.707 -5.711 14.734 1 95.69 146 LEU B N 1
ATOM 2318 C CA . LEU B 1 146 ? 6.02 -5.289 13.375 1 95.69 146 LEU B CA 1
ATOM 2319 C C . LEU B 1 146 ? 7.445 -4.75 13.289 1 95.69 146 LEU B C 1
ATOM 2321 O O . LEU B 1 146 ? 8.117 -4.922 12.273 1 95.69 146 LEU B O 1
ATOM 2325 N N . ASP B 1 147 ? 7.914 -4.137 14.344 1 95.06 147 ASP B N 1
ATOM 2326 C CA . ASP B 1 147 ? 9.273 -3.619 14.391 1 95.06 147 ASP B CA 1
ATOM 2327 C C . ASP B 1 147 ? 10.297 -4.742 14.234 1 95.06 147 ASP B C 1
ATOM 2329 O O . ASP B 1 147 ? 11.359 -4.543 13.641 1 95.06 147 ASP B O 1
ATOM 2333 N N . ARG B 1 148 ? 9.969 -5.875 14.688 1 93.81 148 ARG B N 1
ATOM 2334 C CA . ARG B 1 148 ? 10.875 -7.016 14.57 1 93.81 148 ARG B CA 1
ATOM 2335 C C . ARG B 1 148 ? 11.008 -7.461 13.117 1 93.81 148 ARG B C 1
ATOM 2337 O O . ARG B 1 148 ? 12.078 -7.895 12.695 1 93.81 148 ARG B O 1
ATOM 2344 N N . ILE B 1 149 ? 9.945 -7.391 12.359 1 93.12 149 ILE B N 1
ATOM 2345 C CA . ILE B 1 149 ? 9.969 -7.754 10.945 1 93.12 149 ILE B CA 1
ATOM 2346 C C . ILE B 1 149 ? 10.93 -6.836 10.195 1 93.12 149 ILE B C 1
ATOM 2348 O O . ILE B 1 149 ? 11.719 -7.293 9.367 1 93.12 149 ILE B O 1
ATOM 2352 N N . LEU B 1 150 ? 10.914 -5.566 10.477 1 89.94 150 LEU B N 1
ATOM 2353 C CA . LEU B 1 150 ? 11.703 -4.555 9.781 1 89.94 150 LEU B CA 1
ATOM 2354 C C . LEU B 1 150 ? 13.172 -4.656 10.164 1 89.94 150 LEU B C 1
ATOM 2356 O O . LEU B 1 150 ? 14.055 -4.332 9.359 1 89.94 150 LEU B O 1
ATOM 2360 N N . THR B 1 151 ? 13.453 -5.059 11.336 1 84.44 151 THR B N 1
ATOM 2361 C CA . THR B 1 151 ? 14.82 -5.145 11.828 1 84.44 151 THR B CA 1
ATOM 2362 C C . THR B 1 151 ? 15.492 -6.422 11.328 1 84.44 151 THR B C 1
ATOM 2364 O O . THR B 1 151 ? 16.688 -6.426 11.023 1 84.44 151 THR B O 1
ATOM 2367 N N . GLU B 1 152 ? 14.852 -7.543 11.32 1 69.25 152 GLU B N 1
ATOM 2368 C CA . GLU B 1 152 ? 15.438 -8.828 10.945 1 69.25 152 GLU B CA 1
ATOM 2369 C C . GLU B 1 152 ? 15.352 -9.062 9.445 1 69.25 152 GLU B C 1
ATOM 2371 O O . GLU B 1 152 ? 16.125 -9.836 8.883 1 69.25 152 GLU B O 1
ATOM 2376 N N . GLY B 1 153 ? 14.406 -8.602 8.664 1 60.62 153 GLY B N 1
ATOM 2377 C CA . GLY B 1 153 ? 14.328 -8.773 7.219 1 60.62 153 GLY B CA 1
ATOM 2378 C C . GLY B 1 153 ? 15.531 -8.203 6.488 1 60.62 153 GLY B C 1
ATOM 2379 O O . GLY B 1 153 ? 15.688 -8.422 5.285 1 60.62 153 GLY B O 1
ATOM 2380 N N . LYS B 1 154 ? 16.359 -7.336 7.098 1 50.16 154 LYS B N 1
ATOM 2381 C CA . LYS B 1 154 ? 17.609 -6.801 6.539 1 50.16 154 LYS B CA 1
ATOM 2382 C C . LYS B 1 154 ? 18.719 -7.832 6.598 1 50.16 154 LYS B C 1
ATOM 2384 O O . LYS B 1 154 ? 19.766 -7.664 5.953 1 50.16 154 LYS B O 1
ATOM 2389 N N . SER B 1 155 ? 18.562 -8.844 7.281 1 40.94 155 SER B N 1
ATOM 2390 C CA . SER B 1 155 ? 19.656 -9.789 7.324 1 40.94 155 SER B CA 1
ATOM 2391 C C . SER B 1 155 ? 19.547 -10.836 6.219 1 40.94 155 SER B C 1
ATOM 2393 O O . SER B 1 155 ? 18.438 -11.297 5.914 1 40.94 155 SER B O 1
#

Solvent-accessible surface area (backbone atoms only — not comparable to full-atom values): 16934 Å² total; per-residue (Å²): 133,81,72,80,74,73,77,75,72,72,50,75,44,36,53,28,37,43,52,26,51,54,44,52,51,51,45,52,49,51,52,48,49,52,50,36,51,49,32,35,73,76,63,73,42,47,57,69,55,48,52,52,50,51,55,29,66,75,28,79,90,32,38,38,59,71,53,48,51,61,71,57,70,46,85,60,84,53,54,62,60,48,50,54,52,33,35,74,71,49,27,32,45,79,38,77,35,87,96,32,91,85,41,47,29,36,26,61,30,74,60,22,48,55,53,45,52,55,50,52,54,51,49,48,53,51,44,28,58,48,46,51,80,50,54,39,67,56,26,46,54,52,36,55,56,49,49,45,35,65,63,54,54,75,107,134,81,72,78,73,73,78,74,73,71,50,74,43,36,54,29,38,43,51,26,50,54,44,53,51,53,45,51,49,52,53,49,50,53,50,36,51,48,32,35,73,76,63,73,42,46,57,68,57,49,53,52,50,51,54,29,68,76,28,79,90,33,39,39,58,70,54,49,52,61,72,57,71,44,86,60,85,52,54,61,59,48,48,54,52,33,36,74,71,51,26,32,44,79,39,78,35,88,95,32,91,86,41,45,28,36,27,60,32,74,60,22,49,54,52,45,52,55,51,51,54,51,49,47,52,50,45,28,58,50,45,50,82,49,54,40,67,56,26,46,52,51,36,55,54,50,50,46,34,65,63,53,53,74,105

Foldseek 3Di:
DDDPDPPPDCPPVSVVVVVVVVVVVVLVVVLQVLLQVCCCPPPVDGPVLLVLLVVQLVVQVFDKPVRSQVVVVPPPPCVVVSQVVCVVVVQKDWDDDPPDNPIITMHGDPVNNVVSVVSVVVSVVSSCVSCVVDDPVRVVVVVVVVVVCVVPVVD/DDDPDPPPPPPPVSVVVVVVVVVVVVLVVVLQVLLQVCCCPPPVDGPVLLVLLVVQLVVQVFDKPVRSQVVVVPPRPCVVVSQVVCVVVVQKDWDDDPPCNPIITMHGDPVNNVVSVVSVVVSVVSSCVSCVVDDPVRVVVVVVVVVVCVVPVVD

Nearest PDB structures (foldseek):
  4zzl-assembly1_B  TM=8.714E-01  e=3.886E-07  Pseudomonas aeruginosa
  1lnw-assembly7_A  TM=8.280E-01  e=5.938E-07  Pseudomonas aeruginosa
  8xzu-assembly1_A  TM=8.171E-01  e=7.562E-06  Escherichia coli O127:H6 str. E2348/69
  6pcp-assembly2_C  TM=8.402E-01  e=7.562E-06  Bordetella pertussis
  6pco-assembly2_C  TM=8.122E-01  e=5.257E-06  Bordetella bronchiseptica

Organism: Ruegeria pomeroyi (strain ATCC 700808 / DSM 15171 / DSS-3) (NCBI:txid246200)

Secondary structure (DSSP, 8-state):
-----------HHHHHHHHHHHHHHHHHHHHHHHHHHHHHHHHS--HHHHHHHHHHHT-TT-EEHHHHHHHH-S-SHHHHHHHHHHHHTTSEEEEEETTEEEEEEEEE-HHHHHHHHHHHHHHHHHHHHHTTTS-HHHHHHHHHHHHHHHHHTT-/-----------HHHHHHHHHHHHHHHHHHHHHHHHHHHHHHHHS--HHHHHHHHHHHT-TT-EEHHHHHHHH-S-STTHHHHHHHHHHTTSEEEEEETTEEEEEEEEE-HHHHHHHHHHHHHHHHHHHHHTTTS-HHHHHHHHHHHHHHHHHTT-

Radius of gyration: 22.4 Å; Cα contacts (8 Å, |Δi|>4): 334; chains: 2; bounding box: 52×78×52 Å

Sequence (310 aa):
MSAPNPRPDAGPDSKARLRLWLKLLKTTRAVESGLRENLRTEFASTLPRFDVMSALARNAGGLKMSELSGLLKVSNGNVTGIIERLVEDGHVLREPVPGDRRANRVRLTRKGEEEFARQAARHETWVDGLLGSLDADEARAITATLDRILTEGKSMSAPNPRPDAGPDSKARLRLWLKLLKTTRAVESGLRENLRTEFASTLPRFDVMSALARNAGGLKMSELSGLLKVSNGNVTGIIERLVEDGHVLREPVPGDRRANRVRLTRKGEEEFARQAARHETWVDGLLGSLDADEARAITATLDRILTEGKS